Protein AF-A0A0H3GYG7-F1 (afdb_monomer)

Organism: Klebsiella pneumoniae subsp. pneumoniae (strain HS11286) (NCBI:txid1125630)

Solvent-accessible surface area (backbone atoms only — not comparable to full-atom values): 11057 Å² total; per-residue (Å²): 138,74,74,63,65,64,58,57,59,58,62,61,63,61,62,72,70,70,74,72,64,74,60,70,49,77,43,80,43,50,34,75,56,37,68,72,42,69,48,51,37,32,34,37,42,34,38,71,60,25,46,80,65,37,76,58,94,90,60,56,90,52,37,41,56,39,37,35,37,26,39,44,100,86,35,46,38,39,36,39,32,36,72,26,62,30,56,86,48,33,33,69,48,52,37,55,61,55,89,88,44,45,79,38,31,42,35,34,72,47,28,31,51,65,49,84,44,101,87,43,90,41,56,61,43,83,44,73,53,50,42,33,46,33,85,50,54,86,51,31,71,47,58,90,45,51,40,55,66,74,42,74,45,52,60,48,58,71,53,94,90,56,82,62,36,70,61,50,25,72,64,47,29,43,34,38,35,34,38,49,52,50,90,85,66,78,53,31,38,23,58,47,69,29,88,95,112

pLDDT: mean 82.53, std 17.05, range [39.22, 98.44]

Structure (mmCIF, N/CA/C/O backbone):
data_AF-A0A0H3GYG7-F1
#
_entry.id   AF-A0A0H3GYG7-F1
#
loop_
_atom_site.group_PDB
_atom_site.id
_atom_site.type_symbol
_atom_site.label_atom_id
_atom_site.label_alt_id
_atom_site.label_comp_id
_atom_site.label_asym_id
_atom_site.label_entity_id
_atom_site.label_seq_id
_atom_site.pdbx_PDB_ins_code
_atom_site.Cartn_x
_atom_site.Cartn_y
_atom_site.Cartn_z
_atom_site.occupancy
_atom_site.B_iso_or_equiv
_atom_site.auth_seq_id
_atom_site.auth_comp_id
_atom_site.auth_asym_id
_atom_site.auth_atom_id
_atom_site.pdbx_PDB_model_num
ATOM 1 N N . MET A 1 1 ? 12.468 35.382 51.712 1.00 45.47 1 MET A N 1
ATOM 2 C CA . MET A 1 1 ? 12.449 35.157 50.248 1.00 45.47 1 MET A CA 1
ATOM 3 C C . MET A 1 1 ? 12.077 33.707 49.831 1.00 45.47 1 MET A C 1
ATOM 5 O O . MET A 1 1 ? 12.755 33.179 48.961 1.00 45.47 1 MET A O 1
ATOM 9 N N . PRO A 1 2 ? 11.011 33.034 50.338 1.00 45.66 2 PRO A N 1
ATOM 10 C CA . PRO A 1 2 ? 10.683 31.659 49.914 1.00 45.66 2 PRO A CA 1
ATOM 11 C C . PRO A 1 2 ? 9.526 31.547 48.895 1.00 45.66 2 PRO A C 1
ATOM 13 O O . PRO A 1 2 ? 9.131 30.442 48.543 1.00 45.66 2 PRO A O 1
ATOM 16 N N . SER A 1 3 ? 8.964 32.648 48.383 1.00 54.31 3 SER A N 1
ATOM 17 C CA . SER A 1 3 ? 7.757 32.595 47.533 1.00 54.31 3 SER A CA 1
ATOM 18 C C . SER A 1 3 ? 8.010 32.349 46.038 1.00 54.31 3 SER A C 1
ATOM 20 O O . SER A 1 3 ? 7.064 32.051 45.310 1.00 54.31 3 SER A O 1
ATOM 22 N N . ILE A 1 4 ? 9.256 32.446 45.559 1.00 54.25 4 ILE A N 1
ATOM 23 C CA . ILE A 1 4 ? 9.573 32.296 44.124 1.00 54.25 4 ILE A CA 1
ATOM 24 C C . ILE A 1 4 ? 9.896 30.837 43.766 1.00 54.25 4 ILE A C 1
ATOM 26 O O . ILE A 1 4 ? 9.464 30.353 42.723 1.00 54.25 4 ILE A O 1
ATOM 30 N N . LEU A 1 5 ? 10.560 30.096 44.660 1.00 51.44 5 LEU A N 1
ATOM 31 C CA . LEU A 1 5 ? 10.905 28.687 44.429 1.00 51.44 5 LEU A CA 1
ATOM 32 C C . LEU A 1 5 ? 9.666 27.784 44.333 1.00 51.44 5 LEU A C 1
ATOM 34 O O . LEU A 1 5 ? 9.613 26.920 43.464 1.00 51.44 5 LEU A O 1
ATOM 38 N N . ALA A 1 6 ? 8.624 28.049 45.128 1.00 54.19 6 ALA A N 1
ATOM 39 C CA . ALA A 1 6 ? 7.387 27.269 45.069 1.00 54.19 6 ALA A CA 1
ATOM 40 C C . ALA A 1 6 ? 6.615 27.450 43.747 1.00 54.19 6 ALA A C 1
ATOM 42 O O . ALA A 1 6 ? 5.912 26.538 43.318 1.00 54.19 6 ALA A O 1
ATOM 43 N N . ARG A 1 7 ? 6.756 28.598 43.065 1.00 52.44 7 ARG A N 1
ATOM 44 C CA . ARG A 1 7 ? 6.072 28.834 41.781 1.00 52.44 7 ARG A CA 1
ATOM 45 C C . ARG A 1 7 ? 6.763 28.142 40.606 1.00 52.44 7 ARG A C 1
ATOM 47 O O . ARG A 1 7 ? 6.080 27.730 39.676 1.00 52.44 7 ARG A O 1
ATOM 54 N N . LEU A 1 8 ? 8.081 27.947 40.667 1.00 50.53 8 LEU A N 1
ATOM 55 C CA . LEU A 1 8 ? 8.818 27.211 39.634 1.00 50.53 8 LEU A CA 1
ATOM 56 C C . LEU A 1 8 ? 8.542 25.701 39.677 1.00 50.53 8 LEU A C 1
ATOM 58 O O . LEU A 1 8 ? 8.467 25.074 38.622 1.00 50.53 8 LEU A O 1
ATOM 62 N N . SER A 1 9 ? 8.288 25.126 40.856 1.00 51.78 9 SER A N 1
ATOM 63 C CA . SER A 1 9 ? 7.934 23.703 40.971 1.00 51.78 9 SER A CA 1
ATOM 64 C C . SER A 1 9 ? 6.583 23.358 40.333 1.00 51.78 9 SER A C 1
ATOM 66 O O . SER A 1 9 ? 6.408 22.241 39.854 1.00 51.78 9 SER A O 1
ATOM 68 N N . VAL A 1 10 ? 5.642 24.307 40.259 1.00 50.34 10 VAL A N 1
ATOM 69 C CA . VAL A 1 10 ? 4.325 24.064 39.640 1.00 50.34 10 VAL A CA 1
ATOM 70 C C . VAL A 1 10 ? 4.415 24.022 38.108 1.00 50.34 10 VAL A C 1
ATOM 72 O O . VAL A 1 10 ? 3.691 23.257 37.476 1.00 50.34 10 VAL A O 1
ATOM 75 N N . CYS A 1 11 ? 5.355 24.750 37.495 1.00 49.50 11 CYS A N 1
ATOM 76 C CA . CYS A 1 11 ? 5.527 24.720 36.039 1.00 49.50 11 CYS A CA 1
ATOM 77 C C . CYS A 1 11 ? 6.179 23.427 35.521 1.00 49.50 11 CYS A C 1
ATOM 79 O O . CYS A 1 11 ? 5.951 23.065 34.371 1.00 49.50 11 CYS A O 1
ATOM 81 N N . ILE A 1 12 ? 6.952 22.708 36.343 1.00 51.53 12 ILE A N 1
ATOM 82 C CA . ILE A 1 12 ? 7.630 21.471 35.910 1.00 51.53 12 ILE A CA 1
ATOM 83 C C . ILE A 1 12 ? 6.687 20.257 35.950 1.00 51.53 12 ILE A C 1
ATOM 85 O O . ILE A 1 12 ? 6.861 19.318 35.181 1.00 51.53 12 ILE A O 1
ATOM 89 N N . ILE A 1 13 ? 5.647 20.269 36.789 1.00 51.44 13 ILE A N 1
ATOM 90 C CA . ILE A 1 13 ? 4.715 19.130 36.868 1.00 51.44 13 ILE A CA 1
ATOM 91 C C . ILE A 1 13 ? 3.670 19.181 35.740 1.00 51.44 13 ILE A C 1
ATOM 93 O O . ILE A 1 13 ? 3.184 18.138 35.305 1.00 51.44 13 ILE A O 1
ATOM 97 N N . LEU A 1 14 ? 3.363 20.364 35.192 1.00 44.38 14 LEU A N 1
ATOM 98 C CA . LEU A 1 14 ? 2.367 20.483 34.121 1.00 44.38 14 LEU A CA 1
ATOM 99 C C . LEU A 1 14 ? 2.884 20.036 32.740 1.00 44.38 14 LEU A C 1
ATOM 101 O O . LEU A 1 14 ? 2.083 19.676 31.880 1.00 44.38 14 LEU A O 1
ATOM 105 N N . SER A 1 15 ? 4.201 20.006 32.519 1.00 48.03 15 SER A N 1
ATOM 106 C CA . SER A 1 15 ? 4.784 19.541 31.252 1.00 48.03 15 SER A CA 1
ATOM 107 C C . SER A 1 15 ? 4.840 18.015 31.122 1.00 48.03 15 SER A C 1
ATOM 109 O O . SER A 1 15 ? 4.950 17.511 30.007 1.00 48.03 15 SER A O 1
ATOM 111 N N . LEU A 1 16 ? 4.678 17.262 32.216 1.00 46.19 16 LEU A N 1
ATOM 112 C CA . LEU A 1 16 ? 4.624 15.794 32.175 1.00 46.19 16 LEU A CA 1
ATOM 113 C C . LEU A 1 16 ? 3.309 15.239 31.603 1.00 46.19 16 LEU A C 1
ATOM 115 O O . LEU A 1 16 ? 3.271 14.077 31.210 1.00 46.19 16 LEU A O 1
ATOM 119 N N . PHE A 1 17 ? 2.253 16.051 31.487 1.00 47.47 17 PHE A N 1
ATOM 120 C CA . PHE A 1 17 ? 0.945 15.594 30.995 1.00 47.47 17 PHE A CA 1
ATOM 121 C C . PHE A 1 17 ? 0.667 15.890 29.514 1.00 47.47 17 PHE A C 1
ATOM 123 O O . PHE A 1 17 ? -0.402 15.535 29.025 1.00 47.47 17 PHE A O 1
ATOM 130 N N . MET A 1 18 ? 1.603 16.495 28.772 1.00 43.47 18 MET A N 1
ATOM 131 C CA . MET A 1 18 ? 1.392 16.817 27.348 1.00 43.47 18 MET A CA 1
ATOM 132 C C . MET A 1 18 ? 2.081 15.872 26.364 1.00 43.47 18 MET A C 1
ATOM 134 O O . MET A 1 18 ? 2.040 16.110 25.160 1.00 43.47 18 MET A O 1
ATOM 138 N N . VAL A 1 19 ? 2.611 14.740 26.827 1.00 45.16 19 VAL A N 1
ATOM 139 C CA . VAL A 1 19 ? 2.932 13.624 25.930 1.00 45.16 19 VAL A CA 1
ATOM 140 C C . VAL A 1 19 ? 1.683 12.757 25.786 1.00 45.16 19 VAL A C 1
ATOM 142 O O . VAL A 1 19 ? 1.636 11.601 26.196 1.00 45.16 19 VAL A O 1
ATOM 145 N N . SER A 1 20 ? 0.640 13.331 25.185 1.00 39.22 20 SER A N 1
ATOM 146 C CA . SER A 1 20 ? -0.338 12.517 24.463 1.00 39.22 20 SER A CA 1
ATOM 147 C C . SER A 1 20 ? 0.347 12.054 23.179 1.00 39.22 20 SER A C 1
ATOM 149 O O . SER A 1 20 ? 0.093 12.549 22.087 1.00 39.22 20 SER A O 1
ATOM 151 N N . CYS A 1 21 ? 1.307 11.136 23.326 1.00 47.75 21 CYS A N 1
ATOM 152 C CA . CYS A 1 21 ? 1.698 10.292 22.214 1.00 47.75 21 CYS A CA 1
ATOM 153 C C . CYS A 1 21 ? 0.410 9.593 21.794 1.00 47.75 21 CYS A C 1
ATOM 155 O O . CYS A 1 21 ? -0.075 8.725 22.520 1.00 47.75 21 CYS A O 1
ATOM 157 N N . SER A 1 22 ? -0.171 9.998 20.667 1.00 42.47 22 SER A N 1
ATOM 158 C CA . SER A 1 22 ? -1.020 9.111 19.887 1.00 42.47 22 SER A CA 1
ATOM 159 C C . SER A 1 22 ? -0.192 7.852 19.663 1.00 42.47 22 SER A C 1
ATOM 161 O O . SER A 1 22 ? 0.731 7.829 18.852 1.00 42.47 22 SER A O 1
ATOM 163 N N . GLY A 1 23 ? -0.408 6.853 20.515 1.00 50.50 23 GLY A N 1
ATOM 164 C CA . GLY A 1 23 ? 0.374 5.635 20.500 1.00 50.50 23 GLY A CA 1
ATOM 165 C C . GLY A 1 23 ? 0.073 4.932 19.194 1.00 50.50 23 GLY A C 1
ATOM 166 O O . GLY A 1 23 ? -1.013 4.383 19.031 1.00 50.50 23 GLY A O 1
ATOM 167 N N . SER A 1 24 ? 1.009 4.962 18.249 1.00 55.25 24 SER A N 1
ATOM 168 C CA . SER A 1 24 ? 1.034 3.945 17.212 1.00 55.25 24 SER A CA 1
ATOM 169 C C . SER A 1 24 ? 1.269 2.623 17.928 1.00 55.25 24 SER A C 1
ATOM 171 O O . SER A 1 24 ? 2.327 2.396 18.515 1.00 55.25 24 SER A O 1
ATOM 173 N N . PHE A 1 25 ? 0.235 1.793 17.972 1.00 63.41 25 PHE A N 1
ATOM 174 C CA . PHE A 1 25 ? 0.378 0.414 18.399 1.00 63.41 25 PHE A CA 1
ATOM 175 C C . PHE A 1 25 ? 0.664 -0.407 17.149 1.00 63.41 25 PHE A C 1
ATOM 177 O O . PHE A 1 25 ? -0.064 -0.301 16.159 1.00 63.41 25 PHE A O 1
ATOM 184 N N . ASP A 1 26 ? 1.694 -1.238 17.220 1.00 84.94 26 ASP A N 1
ATOM 185 C CA . ASP A 1 26 ? 2.091 -2.092 16.113 1.00 84.94 26 ASP A CA 1
ATOM 186 C C . ASP A 1 26 ? 1.789 -3.545 16.476 1.00 84.94 26 ASP A C 1
ATOM 188 O O . ASP A 1 26 ? 1.995 -3.990 17.611 1.00 84.94 26 ASP A O 1
ATOM 192 N N . LYS A 1 27 ? 1.264 -4.299 15.513 1.00 92.69 27 LYS A N 1
ATOM 193 C CA . LYS A 1 27 ? 1.064 -5.742 15.640 1.00 92.69 27 LYS A CA 1
ATOM 194 C C . LYS A 1 27 ? 1.735 -6.455 14.485 1.00 92.69 27 LYS A C 1
ATOM 196 O O . LYS A 1 27 ? 1.439 -6.179 13.332 1.00 92.69 27 LYS A O 1
ATOM 201 N N . THR A 1 28 ? 2.529 -7.462 14.801 1.00 95.56 28 THR A N 1
ATOM 202 C CA . THR A 1 28 ? 3.132 -8.333 13.793 1.00 95.56 28 THR A CA 1
ATOM 203 C C . THR A 1 28 ? 2.312 -9.610 13.637 1.00 95.56 28 THR A C 1
ATOM 205 O O . THR A 1 28 ? 1.893 -10.203 14.633 1.00 95.56 28 THR A O 1
ATOM 208 N N . ILE A 1 29 ? 2.064 -10.037 12.399 1.00 96.06 29 ILE A N 1
ATOM 209 C CA . ILE A 1 29 ? 1.355 -11.284 12.072 1.00 96.06 29 ILE A CA 1
ATOM 210 C C . ILE A 1 29 ? 2.116 -11.996 10.948 1.00 96.06 29 ILE A C 1
ATOM 212 O O . ILE A 1 29 ? 2.562 -11.352 9.999 1.00 96.06 29 ILE A O 1
ATOM 216 N N . ASP A 1 30 ? 2.258 -13.319 11.020 1.00 96.25 30 ASP A N 1
ATOM 217 C CA . ASP A 1 30 ? 2.799 -14.077 9.890 1.00 96.25 30 ASP A CA 1
ATOM 218 C C . ASP A 1 30 ? 1.781 -14.142 8.744 1.00 96.25 30 ASP A C 1
ATOM 220 O O . ASP A 1 30 ? 0.568 -14.241 8.939 1.00 96.25 30 ASP A O 1
ATOM 224 N N . TYR A 1 31 ? 2.267 -14.114 7.511 1.00 96.94 31 TYR A N 1
ATOM 225 C CA . TYR A 1 31 ? 1.420 -14.181 6.333 1.00 96.94 31 TYR A CA 1
ATOM 226 C C . TYR A 1 31 ? 0.513 -15.417 6.270 1.00 96.94 31 TYR A C 1
ATOM 228 O O . TYR A 1 31 ? -0.614 -15.315 5.776 1.00 96.94 31 TYR A O 1
ATOM 236 N N . GLN A 1 32 ? 0.963 -16.584 6.747 1.00 97.12 32 GLN A N 1
ATOM 237 C CA . GLN A 1 32 ? 0.112 -17.778 6.740 1.00 97.12 32 GLN A CA 1
ATOM 238 C C . GLN A 1 32 ? -1.055 -17.656 7.721 1.00 97.12 32 GLN A C 1
ATOM 240 O O . GLN A 1 32 ? -2.154 -18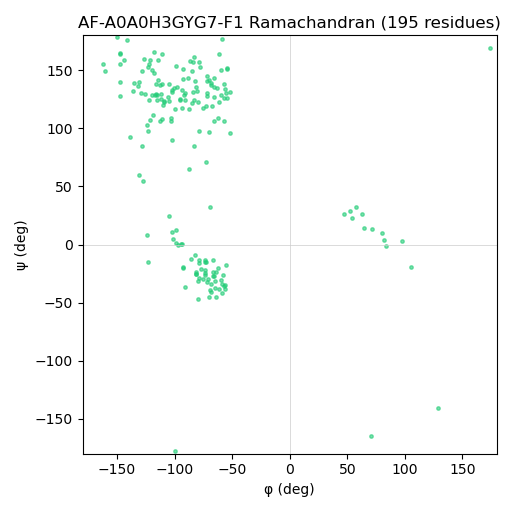.106 7.390 1.00 97.12 32 GLN A O 1
ATOM 245 N N . ASP A 1 33 ? -0.858 -16.983 8.854 1.00 98.06 33 ASP A N 1
ATOM 246 C CA . ASP A 1 33 ? -1.933 -16.682 9.800 1.00 98.06 33 ASP A CA 1
ATOM 247 C C . ASP A 1 33 ? -2.885 -15.637 9.210 1.00 98.06 33 ASP A C 1
ATOM 249 O O . ASP A 1 33 ? -4.103 -15.827 9.207 1.00 98.06 33 ASP A O 1
ATOM 253 N N . ALA A 1 34 ? -2.343 -14.569 8.613 1.00 97.38 34 ALA A N 1
ATOM 254 C CA . ALA A 1 34 ? -3.131 -13.505 7.988 1.00 97.38 34 ALA A CA 1
ATOM 255 C C . ALA A 1 34 ? -4.096 -14.034 6.910 1.00 97.38 34 ALA A C 1
ATOM 257 O O . ALA A 1 34 ? -5.213 -13.533 6.780 1.00 97.38 34 ALA A O 1
ATOM 258 N N . LYS A 1 35 ? -3.695 -15.077 6.170 1.00 96.62 35 LYS A N 1
ATOM 259 C CA . LYS A 1 35 ? -4.534 -15.778 5.181 1.00 96.62 35 LYS A CA 1
ATOM 260 C C . LYS A 1 35 ? -5.738 -16.503 5.784 1.00 96.62 35 LYS A C 1
ATOM 262 O O . LYS A 1 35 ? -6.739 -16.673 5.093 1.00 96.62 35 LYS A O 1
ATOM 267 N N . GLN A 1 36 ? -5.617 -16.985 7.018 1.00 95.94 36 GLN A N 1
ATOM 268 C CA . GLN A 1 36 ? -6.644 -17.781 7.698 1.00 95.94 36 GLN A CA 1
ATOM 269 C C . GLN A 1 36 ? -7.583 -16.916 8.543 1.00 95.94 36 GLN A C 1
ATOM 271 O O . GLN A 1 36 ? -8.695 -17.334 8.869 1.00 95.94 36 GLN A O 1
ATOM 276 N N . MET A 1 37 ? -7.153 -15.705 8.898 1.00 95.00 37 MET A N 1
ATOM 277 C CA . MET A 1 37 ? -7.973 -14.775 9.660 1.00 95.00 37 MET A CA 1
ATOM 278 C C . MET A 1 37 ? -9.202 -14.318 8.859 1.00 95.00 37 MET A C 1
ATOM 280 O O . MET A 1 37 ? -9.107 -14.045 7.658 1.00 95.00 37 MET A O 1
ATOM 284 N N . PRO A 1 38 ? -10.360 -14.125 9.519 1.00 92.62 38 PRO A N 1
ATOM 285 C CA . PRO A 1 38 ? -11.457 -13.376 8.928 1.00 92.62 38 PRO A CA 1
ATOM 286 C C . PRO A 1 38 ? -10.958 -11.995 8.501 1.00 92.62 38 PRO A C 1
ATOM 288 O O . PRO A 1 38 ? -10.375 -11.268 9.302 1.00 92.62 38 PRO A O 1
ATOM 291 N N . GLY A 1 39 ? -11.176 -11.640 7.238 1.00 93.12 39 GLY A N 1
ATOM 292 C CA . GLY A 1 39 ? -10.611 -10.431 6.649 1.00 93.12 39 GLY A CA 1
ATOM 293 C C . GLY A 1 39 ? -11.547 -9.705 5.699 1.00 93.12 39 GLY A C 1
ATOM 294 O O . GLY A 1 39 ? -12.644 -10.182 5.389 1.00 93.12 39 GLY A O 1
ATOM 295 N N . TYR A 1 40 ? -11.080 -8.556 5.222 1.00 93.75 40 TYR A N 1
ATOM 296 C CA . TYR A 1 40 ? -11.731 -7.769 4.177 1.00 93.75 40 TYR A CA 1
ATOM 297 C C . TYR A 1 40 ? -11.585 -8.415 2.795 1.00 93.75 40 TYR A C 1
ATOM 299 O O . TYR A 1 40 ? -12.385 -8.138 1.913 1.00 93.75 40 TYR A O 1
ATOM 307 N N . GLY A 1 41 ? -10.588 -9.282 2.612 1.00 96.19 41 GLY A N 1
ATOM 308 C CA . GLY A 1 41 ? -10.172 -9.825 1.323 1.00 96.19 41 GLY A CA 1
ATOM 309 C C . GLY A 1 41 ? -8.668 -9.644 1.161 1.00 96.19 41 GLY A C 1
ATOM 310 O O . GLY A 1 41 ? -7.916 -9.813 2.127 1.00 96.19 41 GLY A O 1
ATOM 311 N N . TYR A 1 42 ? -8.227 -9.295 -0.042 1.00 97.81 42 TYR A N 1
ATOM 312 C CA . TYR A 1 42 ? -6.822 -9.009 -0.320 1.00 97.81 42 TYR A CA 1
ATOM 313 C C . TYR A 1 42 ? -6.658 -7.934 -1.395 1.00 97.81 42 TYR A C 1
ATOM 315 O O . TYR A 1 42 ? -7.587 -7.631 -2.135 1.00 97.81 42 TYR A O 1
ATOM 323 N N . ILE A 1 43 ? -5.453 -7.382 -1.503 1.00 98.00 43 ILE A N 1
ATOM 324 C CA . ILE A 1 43 ? -5.031 -6.579 -2.653 1.00 98.00 43 ILE A CA 1
ATOM 325 C C . ILE A 1 43 ? -3.879 -7.297 -3.347 1.00 98.00 43 ILE A C 1
ATOM 327 O O . ILE A 1 43 ? -2.901 -7.682 -2.707 1.00 98.00 43 ILE A O 1
ATOM 331 N N . VAL A 1 44 ? -3.986 -7.479 -4.660 1.00 98.12 44 VAL A N 1
ATOM 332 C CA . VAL A 1 44 ? -2.860 -7.924 -5.484 1.00 98.12 44 VAL A CA 1
ATOM 333 C C . VAL A 1 44 ? -2.017 -6.707 -5.843 1.00 98.12 44 VAL A C 1
ATOM 335 O O . VAL A 1 44 ? -2.545 -5.754 -6.408 1.00 98.12 44 VAL A O 1
ATOM 338 N N . MET A 1 45 ? -0.726 -6.746 -5.523 1.00 96.62 45 MET A N 1
ATOM 339 C CA . MET A 1 45 ? 0.281 -5.798 -5.999 1.00 96.62 45 MET A CA 1
ATOM 340 C C . MET A 1 45 ? 1.214 -6.537 -6.960 1.00 96.62 45 MET A C 1
ATOM 342 O O . MET A 1 45 ? 1.997 -7.397 -6.547 1.00 96.62 45 MET A O 1
ATOM 346 N N . ASP A 1 46 ? 1.097 -6.230 -8.244 1.00 95.88 46 ASP A N 1
ATOM 347 C CA . ASP A 1 46 ? 1.852 -6.851 -9.324 1.00 95.88 46 ASP A CA 1
ATOM 348 C C . ASP A 1 46 ? 2.963 -5.914 -9.794 1.00 95.88 46 ASP A C 1
ATOM 350 O O . ASP A 1 46 ? 2.721 -4.885 -10.426 1.00 95.88 46 ASP A O 1
ATOM 354 N N . PHE A 1 47 ? 4.196 -6.295 -9.474 1.00 92.62 47 PHE A N 1
ATOM 355 C CA . PHE A 1 47 ? 5.401 -5.553 -9.818 1.00 92.62 47 PHE A CA 1
ATOM 356 C C . PHE A 1 47 ? 6.088 -6.117 -11.065 1.00 92.62 47 PHE A C 1
ATOM 358 O O . PHE A 1 47 ? 7.233 -5.765 -11.327 1.00 92.62 47 PHE A O 1
ATOM 365 N N . ARG A 1 48 ? 5.468 -7.009 -11.850 1.00 93.25 48 ARG A N 1
ATOM 366 C CA . ARG A 1 48 ? 6.132 -7.588 -13.036 1.00 93.25 48 ARG A CA 1
ATOM 367 C C . ARG A 1 48 ? 6.540 -6.537 -14.068 1.00 93.25 48 ARG A C 1
ATOM 369 O O . ARG A 1 48 ? 7.550 -6.735 -14.735 1.00 93.25 48 ARG A O 1
ATOM 376 N N . LEU A 1 49 ? 5.787 -5.440 -14.158 1.00 93.62 49 LEU A N 1
ATOM 377 C CA . LEU A 1 49 ? 6.062 -4.296 -15.035 1.00 93.62 49 LEU A CA 1
ATOM 378 C C . LEU A 1 49 ? 6.856 -3.173 -14.344 1.00 93.62 49 LEU A C 1
ATOM 380 O O . LEU A 1 49 ? 7.157 -2.156 -14.968 1.00 93.62 49 LEU A O 1
ATOM 384 N N . ALA A 1 50 ? 7.210 -3.345 -13.070 1.00 89.69 50 ALA A N 1
ATOM 385 C CA . ALA A 1 50 ? 8.069 -2.409 -12.365 1.00 89.69 50 ALA A CA 1
ATOM 386 C C . ALA A 1 50 ? 9.527 -2.632 -12.785 1.00 89.69 50 ALA A C 1
ATOM 388 O O . ALA A 1 50 ? 9.936 -3.758 -13.096 1.00 89.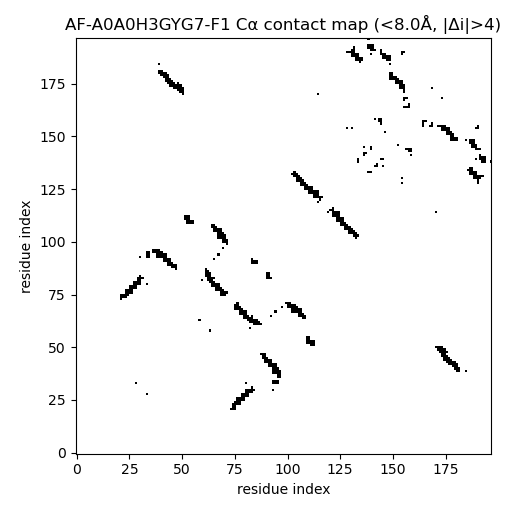69 50 ALA A O 1
ATOM 389 N N . ASN A 1 51 ? 10.345 -1.589 -12.712 1.00 85.00 51 ASN A N 1
ATOM 390 C CA . ASN A 1 51 ? 11.791 -1.708 -12.889 1.00 85.00 51 ASN A CA 1
ATOM 391 C C . ASN A 1 51 ? 12.402 -2.611 -11.811 1.00 85.00 51 ASN A C 1
ATOM 393 O O . ASN A 1 51 ? 11.745 -2.922 -10.819 1.00 85.00 51 ASN A O 1
ATOM 397 N N . GLU A 1 52 ? 13.635 -3.075 -12.011 1.00 72.25 52 GLU A N 1
ATOM 398 C CA . GLU A 1 52 ? 14.287 -4.026 -11.107 1.00 72.25 52 GLU A CA 1
ATOM 399 C C . GLU A 1 52 ? 14.322 -3.515 -9.662 1.00 72.25 52 GLU A C 1
ATOM 401 O O . GLU A 1 52 ? 14.734 -2.393 -9.389 1.00 72.25 52 GLU A O 1
ATOM 406 N N . MET A 1 53 ? 13.892 -4.357 -8.727 1.00 71.69 53 MET A N 1
ATOM 407 C CA . MET A 1 53 ? 13.826 -4.033 -7.307 1.00 71.69 53 MET A CA 1
ATOM 408 C C . MET A 1 53 ? 14.799 -4.941 -6.571 1.00 71.69 53 MET A C 1
ATOM 410 O O . MET A 1 53 ? 14.733 -6.162 -6.715 1.00 71.69 53 MET A O 1
ATOM 414 N N . ALA A 1 54 ? 15.664 -4.356 -5.754 1.00 64.12 54 ALA A N 1
ATOM 415 C CA . ALA A 1 54 ? 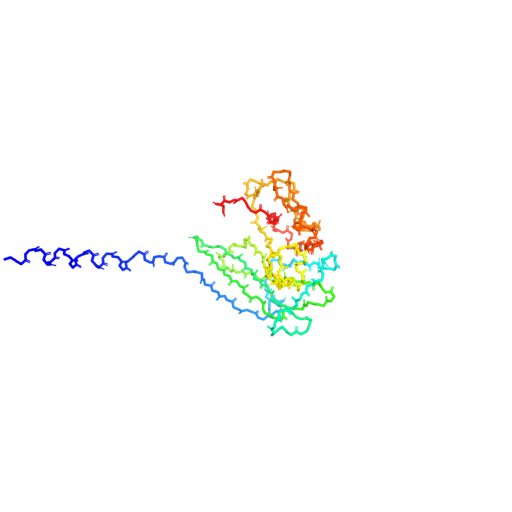16.461 -5.106 -4.812 1.00 64.12 54 ALA A CA 1
ATOM 416 C C . ALA A 1 54 ? 15.606 -5.411 -3.586 1.00 64.12 54 ALA A C 1
ATOM 418 O O . ALA A 1 54 ? 14.943 -4.551 -2.999 1.00 64.12 54 ALA A O 1
ATOM 419 N N . TYR A 1 55 ? 15.646 -6.667 -3.178 1.00 60.22 55 TYR A N 1
ATOM 420 C CA . TYR A 1 55 ? 15.249 -7.044 -1.834 1.00 60.22 55 TYR A CA 1
ATOM 421 C C . TYR A 1 55 ? 16.448 -6.714 -0.954 1.00 60.22 55 TYR A C 1
ATOM 423 O O . TYR A 1 55 ? 17.560 -7.132 -1.265 1.00 60.22 55 TYR A O 1
ATOM 431 N N . GLY A 1 56 ? 16.250 -5.877 0.066 1.00 50.34 56 GLY A N 1
ATOM 432 C CA . GLY A 1 56 ? 17.350 -5.409 0.909 1.00 50.34 56 GLY A CA 1
ATOM 433 C C . GLY A 1 56 ? 18.102 -6.554 1.604 1.00 50.34 56 GLY A C 1
ATOM 434 O O . GLY A 1 56 ? 17.730 -7.728 1.531 1.00 50.34 56 GLY A O 1
ATOM 435 N N . ASN A 1 57 ? 19.151 -6.206 2.341 1.00 46.53 57 ASN A N 1
ATOM 436 C CA . ASN A 1 57 ? 19.868 -7.173 3.168 1.00 46.53 57 ASN A CA 1
ATOM 437 C C . ASN A 1 57 ? 18.918 -7.788 4.215 1.00 46.53 57 ASN A C 1
ATOM 439 O O . ASN A 1 57 ? 18.224 -7.062 4.923 1.00 46.53 57 ASN A O 1
ATOM 443 N N . GLY A 1 58 ? 18.877 -9.121 4.301 1.00 50.97 58 GLY A N 1
ATOM 444 C CA . GLY A 1 58 ? 18.070 -9.858 5.287 1.00 50.97 58 GLY A CA 1
ATOM 445 C C . GLY A 1 58 ? 16.707 -10.370 4.803 1.00 50.97 58 GLY A C 1
ATOM 446 O O . GLY A 1 58 ? 15.982 -10.975 5.589 1.00 50.97 58 GLY A O 1
ATOM 447 N N . TYR A 1 59 ? 16.345 -10.182 3.530 1.00 63.47 59 TYR A N 1
ATOM 448 C CA . TYR A 1 59 ? 15.099 -10.738 2.993 1.00 63.47 59 TYR A CA 1
ATOM 449 C C . TYR A 1 59 ? 15.238 -12.215 2.607 1.00 63.47 59 TYR A C 1
ATOM 451 O O . TYR A 1 59 ? 16.189 -12.629 1.945 1.00 63.47 59 TYR A O 1
ATOM 459 N N . ILE A 1 60 ? 14.235 -13.006 2.986 1.00 67.75 60 ILE A N 1
ATOM 460 C CA . ILE A 1 60 ? 14.104 -14.405 2.573 1.00 67.75 60 ILE A CA 1
ATOM 461 C C . ILE A 1 60 ? 13.719 -14.432 1.080 1.00 67.75 60 ILE A C 1
ATOM 463 O O . ILE A 1 60 ? 12.737 -13.783 0.704 1.00 67.75 60 ILE A O 1
ATOM 467 N N . PRO A 1 61 ? 14.438 -15.170 0.210 1.00 77.38 61 PRO A N 1
ATOM 468 C CA . PRO A 1 61 ? 14.109 -15.258 -1.211 1.00 77.38 61 PRO A CA 1
ATOM 469 C C . PRO A 1 61 ? 12.643 -15.634 -1.460 1.00 77.38 61 PRO A C 1
ATOM 471 O O . PRO A 1 61 ? 12.113 -16.582 -0.880 1.00 77.38 61 PRO A O 1
ATOM 474 N N . GLY A 1 62 ? 11.976 -14.878 -2.333 1.00 84.88 62 GLY A N 1
ATOM 475 C CA . GLY A 1 62 ? 10.558 -15.079 -2.646 1.00 84.88 62 GLY A CA 1
ATOM 476 C C . GLY A 1 62 ? 9.596 -14.670 -1.527 1.00 84.88 62 GLY A C 1
ATOM 477 O O . GLY A 1 62 ? 8.417 -15.027 -1.602 1.00 84.88 62 GLY A O 1
ATOM 478 N N . LYS A 1 63 ? 10.071 -13.941 -0.508 1.00 89.00 63 LYS A N 1
ATOM 479 C CA . LYS A 1 63 ? 9.260 -13.385 0.576 1.00 89.00 63 LYS A CA 1
ATOM 480 C C . LYS A 1 63 ? 9.396 -11.870 0.667 1.00 89.00 63 LYS A C 1
ATOM 482 O O . LYS A 1 63 ? 10.400 -11.282 0.275 1.00 89.00 63 LYS A O 1
ATOM 487 N N . THR A 1 64 ? 8.380 -11.228 1.223 1.00 89.88 64 THR A N 1
ATOM 488 C CA . THR A 1 64 ? 8.395 -9.799 1.534 1.00 89.88 64 THR A CA 1
ATOM 489 C C . THR A 1 64 ? 7.515 -9.506 2.745 1.00 89.88 64 THR A C 1
ATOM 491 O O . THR A 1 64 ? 6.879 -10.412 3.275 1.00 89.88 64 THR A O 1
ATOM 494 N N . ASN A 1 65 ? 7.466 -8.244 3.159 1.00 92.19 65 ASN A N 1
ATOM 495 C CA . ASN A 1 65 ? 6.566 -7.772 4.202 1.00 92.19 65 ASN A CA 1
ATOM 496 C C . ASN A 1 65 ? 5.674 -6.669 3.628 1.00 92.19 65 ASN A C 1
ATOM 498 O O . ASN A 1 65 ? 6.017 -6.038 2.623 1.00 92.19 65 ASN A O 1
ATOM 502 N N . TYR A 1 66 ? 4.538 -6.433 4.266 1.00 95.00 66 TYR A N 1
ATOM 503 C CA . TYR A 1 66 ? 3.694 -5.275 3.997 1.00 95.00 66 TYR A CA 1
ATOM 504 C C . TYR A 1 66 ? 2.994 -4.847 5.279 1.00 95.00 66 TYR A C 1
ATOM 506 O O . TYR A 1 66 ? 2.779 -5.656 6.178 1.00 95.00 66 TYR A O 1
ATOM 514 N N . THR A 1 67 ? 2.623 -3.579 5.338 1.00 96.38 67 THR A N 1
ATOM 515 C CA . THR A 1 67 ? 1.990 -2.968 6.502 1.00 96.38 67 THR A CA 1
ATOM 516 C C . THR A 1 67 ? 0.562 -2.605 6.150 1.00 96.38 67 THR A C 1
ATOM 518 O O . THR A 1 67 ? 0.285 -2.089 5.067 1.00 96.38 67 THR A O 1
ATOM 521 N N . ILE A 1 68 ? -0.360 -2.865 7.064 1.00 97.75 68 ILE A N 1
ATOM 522 C CA . ILE A 1 68 ? -1.751 -2.455 6.951 1.00 97.75 68 ILE A CA 1
ATOM 523 C C . ILE A 1 68 ? -2.024 -1.394 8.006 1.00 97.75 68 ILE A C 1
ATOM 525 O O . ILE A 1 68 ? -1.760 -1.607 9.186 1.00 97.75 68 ILE A O 1
ATOM 529 N N . SER A 1 69 ? -2.605 -0.281 7.588 1.00 96.00 69 SER A N 1
ATOM 530 C CA . SER A 1 69 ? -2.935 0.836 8.459 1.00 96.00 69 SER A CA 1
ATOM 531 C C . SER A 1 69 ? -4.424 0.827 8.779 1.00 96.00 69 SER A C 1
ATOM 533 O O . SER A 1 69 ? -5.276 0.753 7.885 1.00 96.00 69 SER A O 1
ATOM 535 N N . TYR A 1 70 ? -4.740 0.963 10.062 1.00 95.94 70 TYR A N 1
ATOM 536 C CA . TYR A 1 70 ? -6.097 1.104 10.563 1.00 95.94 70 TYR A CA 1
ATOM 537 C C . TYR A 1 70 ? -6.248 2.345 11.441 1.00 95.94 70 TYR A C 1
ATOM 539 O O . TYR A 1 70 ? -5.276 2.837 12.003 1.00 95.94 70 TYR A O 1
ATOM 547 N N . LYS A 1 71 ? -7.484 2.822 11.609 1.00 92.88 71 LYS A N 1
ATOM 548 C CA . LYS A 1 71 ? -7.816 3.969 12.462 1.00 92.88 71 LYS A CA 1
ATOM 549 C C . LYS A 1 71 ? -8.983 3.674 13.398 1.00 92.88 71 LYS A C 1
ATOM 551 O O . LYS A 1 71 ? -9.982 3.083 12.979 1.00 92.88 71 LYS A O 1
ATOM 556 N N . ASN A 1 72 ? -8.892 4.141 14.640 1.00 90.81 72 ASN A N 1
ATOM 557 C CA . ASN A 1 72 ? -9.991 4.152 15.609 1.00 90.81 72 ASN A CA 1
ATOM 558 C C . ASN A 1 72 ? -9.865 5.376 16.528 1.00 90.81 72 ASN A C 1
ATOM 560 O O . ASN A 1 72 ? -8.807 5.596 17.096 1.00 90.81 72 ASN A O 1
ATOM 564 N N . LYS A 1 73 ? -10.928 6.183 16.668 1.00 85.56 73 LYS A N 1
ATOM 565 C CA . LYS A 1 73 ? -11.003 7.347 17.584 1.00 85.56 73 LYS A CA 1
ATOM 566 C C . LYS A 1 73 ? -9.803 8.324 17.569 1.00 85.56 73 LYS A C 1
ATOM 568 O O . LYS A 1 73 ? -9.600 9.046 18.533 1.00 85.56 73 LYS A O 1
ATOM 573 N N . GLY A 1 74 ? -9.068 8.407 16.458 1.00 80.25 74 GLY A N 1
ATOM 574 C CA . GLY A 1 74 ? -7.898 9.286 16.307 1.00 80.25 74 GLY A CA 1
ATOM 575 C C . GLY A 1 74 ? -6.560 8.549 16.351 1.00 80.25 74 GLY A C 1
ATOM 576 O O . GLY A 1 74 ? -5.596 9.049 15.780 1.00 80.25 74 GLY A O 1
ATOM 577 N N . ASP A 1 75 ? -6.530 7.337 16.900 1.00 85.75 75 ASP A N 1
ATOM 578 C CA . ASP A 1 75 ? -5.340 6.494 16.930 1.00 85.75 75 ASP A CA 1
ATOM 579 C C . ASP A 1 75 ? -5.170 5.749 15.607 1.00 85.75 75 ASP A C 1
ATOM 581 O O . ASP A 1 75 ? -6.146 5.262 15.015 1.00 85.75 75 ASP A O 1
ATOM 585 N N . ILE A 1 76 ? -3.918 5.651 15.161 1.00 90.44 76 ILE A N 1
ATOM 586 C CA . ILE A 1 76 ? -3.516 4.824 14.027 1.00 90.44 76 ILE A CA 1
ATOM 587 C C . ILE A 1 76 ? -2.866 3.559 14.576 1.00 90.44 76 ILE A C 1
ATOM 589 O O . ILE A 1 76 ? -2.028 3.605 15.471 1.00 90.44 76 ILE A O 1
ATOM 593 N N . PHE A 1 77 ? -3.286 2.428 14.035 1.00 90.50 77 PHE A N 1
ATOM 594 C CA . PHE A 1 77 ? -2.815 1.106 14.404 1.00 90.50 77 PHE A CA 1
ATOM 595 C C . PHE A 1 77 ? -2.242 0.432 13.163 1.00 90.50 77 PHE A C 1
ATOM 597 O O . PHE A 1 77 ? -2.941 0.327 12.148 1.00 90.50 77 PHE A O 1
ATOM 604 N N . PHE A 1 78 ? -0.991 -0.014 13.237 1.00 94.81 78 PHE A N 1
ATOM 605 C CA . PHE A 1 78 ? -0.314 -0.664 12.122 1.00 94.81 78 PHE A CA 1
ATOM 606 C C . PHE A 1 78 ? -0.223 -2.168 12.358 1.00 94.81 78 PHE A C 1
ATOM 608 O O . PHE A 1 78 ? 0.045 -2.645 13.461 1.00 94.81 78 PHE A O 1
ATOM 615 N N . VAL A 1 79 ? -0.467 -2.933 11.300 1.00 96.38 79 VAL A N 1
ATOM 616 C CA . VAL A 1 79 ? -0.279 -4.380 11.298 1.00 96.38 79 VAL A CA 1
ATOM 617 C C . VAL A 1 79 ? 0.767 -4.737 10.263 1.00 96.38 79 VAL A C 1
ATOM 619 O O . VAL A 1 79 ? 0.503 -4.642 9.064 1.00 96.38 79 VAL A O 1
ATOM 622 N N . ASP A 1 80 ? 1.924 -5.188 10.724 1.00 95.44 80 ASP A N 1
ATOM 623 C CA . ASP A 1 80 ? 2.997 -5.673 9.871 1.00 95.44 80 ASP A CA 1
ATOM 624 C C . ASP A 1 80 ? 2.802 -7.157 9.583 1.00 95.44 80 ASP A C 1
ATOM 626 O O . ASP A 1 80 ? 2.851 -8.008 10.475 1.00 95.44 80 ASP A O 1
ATOM 630 N N . ILE A 1 81 ? 2.587 -7.473 8.310 1.00 95.44 81 ILE A N 1
ATOM 631 C CA . ILE A 1 81 ? 2.497 -8.844 7.833 1.00 95.44 81 ILE A CA 1
ATOM 632 C C . ILE A 1 81 ? 3.872 -9.292 7.357 1.00 95.44 81 ILE A C 1
ATOM 634 O O . ILE A 1 81 ? 4.423 -8.738 6.400 1.00 95.44 81 ILE A O 1
ATOM 638 N N . GLN A 1 82 ? 4.416 -10.308 8.022 1.00 93.69 82 GLN A N 1
ATOM 639 C CA . GLN A 1 82 ? 5.749 -10.836 7.750 1.00 93.69 82 GLN A CA 1
ATOM 640 C C . GLN A 1 82 ? 5.722 -12.086 6.871 1.00 93.69 82 GLN A C 1
ATOM 642 O O . GLN A 1 82 ? 4.749 -12.837 6.851 1.00 93.69 82 GLN A O 1
ATOM 647 N N . HIS A 1 83 ? 6.818 -12.317 6.144 1.00 93.00 83 HIS A N 1
ATOM 648 C CA . HIS A 1 83 ? 7.048 -13.523 5.334 1.00 93.00 83 HIS A CA 1
ATOM 649 C C . HIS A 1 83 ? 5.973 -13.785 4.264 1.00 93.00 83 HIS A C 1
ATOM 651 O O . HIS A 1 83 ? 5.692 -14.938 3.896 1.00 93.00 83 HIS A O 1
ATOM 657 N N . ALA A 1 84 ? 5.401 -12.708 3.725 1.00 94.44 84 ALA A N 1
ATOM 658 C CA . ALA A 1 84 ? 4.420 -12.756 2.661 1.00 94.44 84 ALA A CA 1
ATOM 659 C C . ALA A 1 84 ? 5.002 -13.343 1.383 1.00 94.44 84 ALA A C 1
ATOM 661 O O . ALA A 1 84 ? 6.110 -12.991 0.981 1.00 94.44 84 ALA A O 1
ATOM 662 N N . ASP A 1 85 ? 4.262 -14.254 0.747 1.00 94.25 85 ASP A N 1
ATOM 663 C CA . ASP A 1 85 ? 4.684 -14.851 -0.519 1.00 94.25 85 ASP A CA 1
ATOM 664 C C . ASP A 1 85 ? 4.820 -13.758 -1.589 1.00 94.25 85 ASP A C 1
ATOM 666 O O . ASP A 1 85 ? 3.860 -13.051 -1.895 1.00 94.25 85 ASP A O 1
ATOM 670 N N . PHE A 1 86 ? 6.018 -13.646 -2.166 1.00 90.94 86 PHE A N 1
ATOM 671 C CA . PHE A 1 86 ? 6.356 -12.687 -3.215 1.00 90.94 86 PHE A CA 1
ATOM 672 C C . PHE A 1 86 ? 7.066 -13.372 -4.382 1.00 90.94 86 PHE A C 1
ATOM 674 O O . PHE A 1 86 ? 8.218 -13.096 -4.721 1.00 90.94 86 PHE A O 1
ATOM 681 N N . ARG A 1 87 ? 6.374 -14.339 -4.983 1.00 86.50 87 ARG A N 1
ATOM 682 C CA . ARG A 1 87 ? 6.878 -15.098 -6.132 1.00 86.50 87 ARG A CA 1
ATOM 683 C C . ARG A 1 87 ? 6.517 -14.376 -7.421 1.00 86.50 87 ARG A C 1
ATOM 685 O O . ARG A 1 87 ? 5.445 -13.787 -7.520 1.00 86.50 87 ARG A O 1
ATOM 692 N N . ASN A 1 88 ? 7.412 -14.417 -8.407 1.00 88.69 88 ASN A N 1
ATOM 693 C CA . ASN A 1 88 ? 7.229 -13.743 -9.699 1.00 88.69 88 ASN A CA 1
ATOM 694 C C . ASN A 1 88 ? 6.883 -12.248 -9.568 1.00 88.69 88 ASN A C 1
ATOM 696 O O . ASN A 1 88 ? 6.210 -11.702 -10.435 1.00 88.69 88 ASN A O 1
ATOM 700 N N . ARG A 1 89 ? 7.344 -11.599 -8.486 1.00 89.56 89 ARG A N 1
ATOM 701 C CA . ARG A 1 89 ? 7.099 -10.180 -8.180 1.00 89.56 89 ARG A CA 1
ATOM 702 C C . ARG A 1 89 ? 5.619 -9.826 -7.970 1.00 89.56 89 ARG A C 1
ATOM 704 O O . ARG A 1 89 ? 5.221 -8.683 -8.173 1.00 89.56 89 ARG A O 1
ATOM 711 N N . ILE A 1 90 ? 4.807 -10.795 -7.552 1.00 93.62 90 ILE A N 1
ATOM 712 C CA . ILE A 1 90 ? 3.397 -10.588 -7.213 1.00 93.62 90 ILE A CA 1
ATOM 713 C C . ILE A 1 90 ? 3.222 -10.780 -5.710 1.00 93.62 90 ILE A C 1
ATOM 715 O O . ILE A 1 90 ? 3.566 -11.833 -5.171 1.00 93.62 90 ILE A O 1
ATOM 719 N N . LEU A 1 91 ? 2.657 -9.774 -5.044 1.00 94.38 91 LEU A N 1
ATOM 720 C CA . LEU A 1 91 ? 2.226 -9.846 -3.651 1.00 94.38 91 LEU A CA 1
ATOM 721 C C . LEU A 1 91 ? 0.705 -9.940 -3.613 1.00 94.38 91 LEU A C 1
ATOM 723 O O . LEU A 1 91 ? 0.016 -9.080 -4.152 1.00 94.38 91 LEU A O 1
ATOM 727 N N . LYS A 1 92 ? 0.175 -10.940 -2.913 1.00 97.44 92 LYS A N 1
ATOM 728 C CA . LYS A 1 92 ? -1.244 -11.005 -2.558 1.00 97.44 92 LYS A CA 1
ATOM 729 C C . LYS A 1 92 ? -1.403 -10.599 -1.094 1.00 97.44 92 LYS A C 1
ATOM 731 O O . LYS A 1 92 ? -1.299 -11.436 -0.209 1.00 97.44 92 LYS A O 1
ATOM 736 N N . ALA A 1 93 ? -1.606 -9.314 -0.830 1.00 97.81 93 ALA A N 1
ATOM 737 C CA . ALA A 1 93 ? -1.684 -8.765 0.519 1.00 97.81 93 ALA A CA 1
ATOM 738 C C . ALA A 1 93 ? -3.062 -9.043 1.142 1.00 97.81 93 ALA A C 1
ATOM 740 O O . ALA A 1 93 ? -4.021 -8.324 0.871 1.00 97.81 93 ALA A O 1
ATOM 741 N N . TYR A 1 94 ? -3.171 -10.095 1.956 1.00 98.44 94 TYR A N 1
ATOM 742 C CA . TYR A 1 94 ? -4.378 -10.414 2.729 1.00 98.44 94 TYR A CA 1
ATOM 743 C C . TYR A 1 94 ? -4.570 -9.434 3.884 1.00 98.44 94 TYR A C 1
ATOM 745 O O . TYR A 1 94 ? -3.606 -9.031 4.535 1.00 98.44 94 TYR A O 1
ATOM 753 N N . ILE A 1 95 ? -5.820 -9.052 4.137 1.00 97.69 95 ILE A N 1
ATOM 754 C CA . ILE A 1 95 ? -6.141 -7.967 5.066 1.00 97.69 95 ILE A CA 1
ATOM 755 C C . ILE A 1 95 ? -7.081 -8.492 6.154 1.00 97.69 95 ILE A C 1
ATOM 757 O O . ILE A 1 95 ? -8.295 -8.574 5.923 1.00 97.69 95 ILE A O 1
ATOM 761 N N . PRO A 1 96 ? -6.548 -8.853 7.334 1.00 96.62 96 PRO A N 1
ATOM 762 C CA . PRO A 1 96 ? -7.357 -9.279 8.467 1.00 96.62 96 PRO A CA 1
ATOM 763 C C . PRO A 1 96 ? -8.350 -8.204 8.918 1.00 96.62 96 PRO A C 1
ATOM 765 O O . PRO A 1 96 ? -8.116 -7.008 8.794 1.00 96.62 96 PRO A O 1
ATOM 768 N N . TYR A 1 97 ? -9.481 -8.621 9.470 1.00 94.62 97 TYR A N 1
ATOM 769 C CA . TYR A 1 97 ? -10.448 -7.705 10.051 1.00 94.62 97 TYR A CA 1
ATOM 770 C C . TYR A 1 97 ? -10.054 -7.394 11.495 1.00 94.62 97 TYR A C 1
ATOM 772 O O . TYR A 1 97 ? -9.980 -8.292 12.336 1.00 94.62 97 TYR A O 1
ATOM 780 N N . MET A 1 98 ? -9.846 -6.113 11.799 1.00 93.06 98 MET A N 1
ATOM 781 C CA . MET A 1 98 ? -9.516 -5.649 13.146 1.00 93.06 98 MET A CA 1
ATOM 782 C C . MET A 1 98 ? -10.756 -5.018 13.785 1.00 93.06 98 MET A C 1
ATOM 784 O O . MET A 1 98 ? -11.188 -3.929 13.411 1.00 93.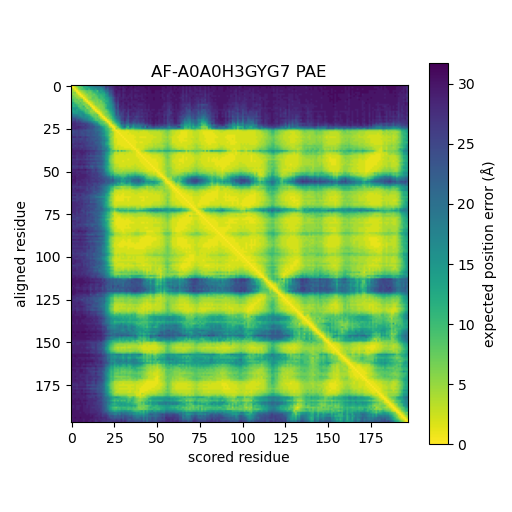06 98 MET A O 1
ATOM 788 N N . LYS A 1 99 ? -11.365 -5.728 14.742 1.00 90.56 99 LYS A N 1
ATOM 789 C CA . LYS A 1 99 ? -12.626 -5.320 15.381 1.00 90.56 99 LYS A CA 1
ATOM 790 C C . LYS A 1 99 ? -12.507 -3.933 16.016 1.00 90.56 99 LYS A C 1
ATOM 792 O O . LYS A 1 99 ? -11.652 -3.712 16.865 1.00 90.56 99 LYS A O 1
ATOM 797 N N . GLY A 1 100 ? -13.416 -3.032 15.645 1.00 91.06 100 GLY A N 1
ATOM 798 C CA . GLY A 1 100 ? -13.444 -1.653 16.144 1.00 91.06 100 GLY A CA 1
ATOM 799 C C . GLY A 1 100 ? -12.514 -0.689 15.403 1.00 91.06 100 GLY A C 1
ATOM 800 O O . GLY A 1 100 ? -12.526 0.498 15.711 1.00 91.06 100 GLY A O 1
ATOM 801 N N . TYR A 1 101 ? -11.758 -1.165 14.412 1.00 93.25 101 TYR A N 1
ATOM 802 C CA . TYR A 1 101 ? -10.857 -0.344 13.615 1.00 93.25 101 TYR A CA 1
ATOM 803 C C . TYR A 1 101 ? -11.309 -0.275 12.154 1.00 93.25 101 TYR A C 1
ATOM 805 O O . TYR A 1 101 ? -11.757 -1.259 11.566 1.00 93.25 101 TYR A O 1
ATOM 813 N N . THR A 1 102 ? -11.167 0.905 11.554 1.00 93.50 102 THR A N 1
ATOM 814 C CA . THR A 1 102 ? -11.429 1.133 10.128 1.00 93.50 102 THR A CA 1
ATOM 815 C C . THR A 1 102 ? -10.139 0.936 9.346 1.00 93.50 102 THR A C 1
ATOM 817 O O . THR A 1 102 ? -9.127 1.535 9.696 1.00 93.50 102 THR A O 1
ATOM 820 N N . LEU A 1 103 ? -10.167 0.120 8.295 1.00 95.56 103 LEU A N 1
ATOM 821 C CA . LEU A 1 103 ? -9.057 -0.013 7.352 1.00 95.56 103 LEU A CA 1
ATOM 822 C C . LEU A 1 103 ? -8.863 1.304 6.580 1.00 95.56 103 LEU A C 1
ATOM 824 O O . LEU A 1 103 ? -9.826 1.804 6.001 1.00 95.56 103 LEU A O 1
ATOM 828 N N . ILE A 1 104 ? -7.643 1.847 6.565 1.00 94.94 104 ILE A N 1
ATOM 829 C CA . ILE A 1 104 ? -7.336 3.134 5.910 1.00 94.94 104 ILE A CA 1
ATOM 830 C C . ILE A 1 104 ? -6.240 3.046 4.845 1.00 94.94 104 ILE A C 1
ATOM 832 O O . ILE A 1 104 ? -6.113 3.955 4.031 1.00 94.94 104 ILE A O 1
ATOM 836 N N . GLY A 1 105 ? -5.466 1.964 4.794 1.00 95.75 105 GLY A N 1
ATOM 837 C CA . GLY A 1 105 ? -4.504 1.787 3.714 1.00 95.75 105 GLY A CA 1
ATOM 838 C C . GLY A 1 105 ? -3.604 0.581 3.889 1.00 95.75 105 GLY A C 1
ATOM 839 O O . GLY A 1 105 ? -3.578 -0.042 4.949 1.00 95.75 105 GLY A O 1
ATOM 840 N N . ILE A 1 106 ? -2.872 0.256 2.829 1.00 97.12 106 ILE A N 1
ATOM 841 C CA . ILE A 1 106 ? -1.852 -0.791 2.809 1.00 97.12 106 ILE A CA 1
ATOM 842 C C . ILE A 1 106 ? -0.592 -0.223 2.165 1.00 97.12 106 ILE A C 1
ATOM 844 O O . ILE A 1 106 ? -0.662 0.467 1.148 1.00 97.12 106 ILE A O 1
ATOM 848 N N . GLY A 1 107 ? 0.559 -0.521 2.757 1.00 93.50 107 GLY A N 1
ATOM 849 C CA . GLY A 1 107 ? 1.860 -0.060 2.309 1.00 93.50 107 GLY A CA 1
ATOM 850 C C . GLY A 1 107 ? 2.859 -1.196 2.142 1.00 93.50 107 GLY A C 1
ATOM 851 O O . GLY A 1 107 ? 2.831 -2.181 2.877 1.00 93.50 107 GLY A O 1
ATOM 852 N N . ARG A 1 108 ? 3.787 -1.045 1.200 1.00 90.94 108 ARG A N 1
ATOM 853 C CA . ARG A 1 108 ? 4.983 -1.885 1.097 1.00 90.94 108 ARG A CA 1
ATOM 854 C C . ARG A 1 108 ? 6.200 -1.021 0.813 1.00 90.94 108 ARG A C 1
ATOM 856 O O . ARG A 1 108 ? 6.181 -0.218 -0.118 1.00 90.94 108 ARG A O 1
ATOM 863 N N . SER A 1 109 ? 7.272 -1.245 1.564 1.00 84.94 109 SER A N 1
ATOM 864 C CA . SER A 1 109 ? 8.581 -0.668 1.278 1.00 84.94 109 SER A CA 1
ATOM 865 C C . SER A 1 109 ? 9.434 -1.606 0.419 1.00 84.94 109 SER A C 1
ATOM 867 O O . SER A 1 109 ? 9.247 -2.827 0.413 1.00 84.94 109 SER A O 1
ATOM 869 N N . TYR A 1 110 ? 10.335 -1.039 -0.377 1.00 78.81 110 TYR A N 1
ATOM 870 C CA . TYR A 1 110 ? 11.247 -1.783 -1.244 1.00 78.81 110 TYR A CA 1
ATOM 871 C C . TYR A 1 110 ? 12.422 -0.924 -1.690 1.00 78.81 110 TYR A C 1
ATOM 873 O O . TYR A 1 110 ? 12.314 0.296 -1.741 1.00 78.81 110 TYR A O 1
ATOM 881 N N . TRP A 1 111 ? 13.535 -1.563 -2.039 1.00 73.38 111 TRP A N 1
ATOM 882 C CA . TRP A 1 111 ? 14.727 -0.870 -2.511 1.00 73.38 111 TRP A CA 1
ATOM 883 C C . TRP A 1 111 ? 14.816 -0.931 -4.036 1.00 73.38 111 TRP A C 1
ATOM 885 O O . TRP A 1 111 ? 14.651 -1.995 -4.630 1.00 73.38 111 TRP A O 1
ATOM 895 N N . TYR A 1 112 ? 15.117 0.193 -4.679 1.00 70.94 112 TYR A N 1
ATOM 896 C CA . TYR A 1 112 ? 15.645 0.188 -6.044 1.00 70.94 112 TYR A CA 1
ATOM 897 C C . TYR A 1 112 ? 17.164 0.145 -5.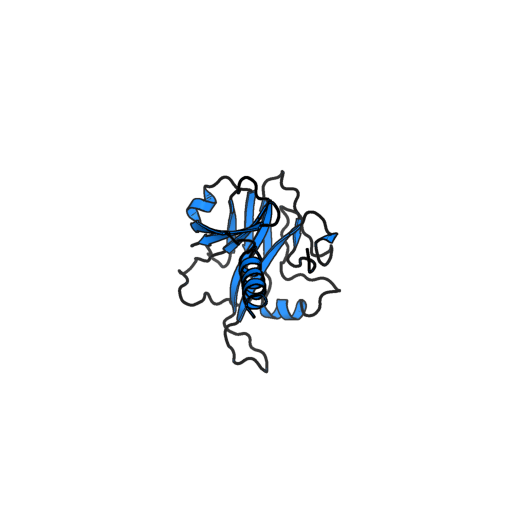977 1.00 70.94 112 TYR A C 1
ATOM 899 O O . TYR A 1 112 ? 17.717 1.036 -5.343 1.00 70.94 112 TYR A O 1
ATOM 907 N N . PRO A 1 113 ? 17.843 -0.832 -6.602 1.00 63.53 113 PRO A N 1
ATOM 908 C CA . PRO A 1 113 ? 19.287 -0.991 -6.471 1.00 63.53 113 PRO A CA 1
ATOM 909 C C . PRO A 1 113 ? 20.066 0.111 -7.185 1.00 63.53 113 PRO A C 1
ATOM 911 O O . PRO A 1 113 ? 21.155 0.453 -6.748 1.00 63.53 113 PRO A O 1
ATOM 914 N N . PHE A 1 114 ? 19.510 0.670 -8.264 1.00 56.78 114 PHE A N 1
ATOM 915 C CA . PHE A 1 114 ? 20.197 1.642 -9.104 1.00 56.78 114 PHE A CA 1
ATOM 916 C C . PHE A 1 114 ? 19.238 2.758 -9.498 1.00 56.78 114 PHE A C 1
ATOM 918 O O . PHE A 1 114 ? 18.532 2.674 -10.502 1.00 56.78 114 PHE A O 1
ATOM 925 N N . PHE A 1 115 ? 19.220 3.834 -8.718 1.00 54.69 115 PHE A N 1
ATOM 926 C CA . PHE A 1 115 ? 18.708 5.103 -9.218 1.00 54.69 115 PHE A CA 1
ATOM 927 C C . PHE A 1 115 ? 19.851 5.778 -9.983 1.00 54.69 115 PHE A C 1
ATOM 929 O O . PHE A 1 115 ? 20.617 6.553 -9.416 1.00 54.69 115 PHE A O 1
ATOM 936 N N . ARG A 1 116 ? 20.018 5.423 -11.266 1.00 51.91 116 ARG A N 1
ATOM 937 C CA . ARG A 1 116 ? 20.937 6.148 -12.152 1.00 51.91 116 ARG A CA 1
ATOM 938 C C . ARG A 1 116 ? 20.331 7.517 -12.425 1.00 51.91 116 ARG A C 1
ATOM 940 O O . ARG A 1 116 ? 19.463 7.655 -13.279 1.00 51.91 116 ARG A O 1
ATOM 947 N N . CYS A 1 117 ? 20.770 8.509 -11.670 1.00 52.78 117 CYS A N 1
ATOM 948 C CA . CYS A 1 117 ? 20.538 9.909 -11.977 1.00 52.78 117 CYS A CA 1
ATOM 949 C C . CYS A 1 117 ? 21.894 10.597 -12.062 1.00 52.78 117 CYS A C 1
ATOM 951 O O . CYS A 1 117 ? 22.831 10.176 -11.387 1.00 52.78 117 CYS A O 1
ATOM 953 N N . ASP A 1 118 ? 21.984 11.676 -12.836 1.00 54.56 118 ASP A N 1
ATOM 954 C CA . ASP A 1 118 ? 23.246 12.386 -13.094 1.00 54.56 118 ASP A CA 1
ATOM 955 C C . ASP A 1 118 ? 23.989 12.845 -11.823 1.00 54.56 118 ASP A C 1
ATOM 957 O O . ASP A 1 118 ? 25.172 13.164 -11.880 1.00 54.56 118 ASP A O 1
ATOM 961 N N . LYS A 1 119 ? 23.299 12.898 -10.676 1.00 56.50 119 LYS A N 1
ATOM 962 C CA . LYS A 1 119 ? 23.825 13.350 -9.377 1.00 56.50 119 LYS A CA 1
ATOM 963 C C . LYS A 1 119 ? 23.690 12.326 -8.246 1.00 56.50 119 LYS A C 1
ATOM 965 O O . LYS A 1 119 ? 23.887 12.683 -7.090 1.00 56.50 119 LYS A O 1
ATOM 970 N N . CYS A 1 120 ? 23.281 11.101 -8.549 1.00 56.78 120 CYS A N 1
ATOM 971 C CA . CYS A 1 120 ? 23.022 10.079 -7.546 1.00 56.78 120 CYS A CA 1
ATOM 972 C C . CYS A 1 120 ? 24.121 9.027 -7.657 1.00 56.78 120 CYS A C 1
ATOM 974 O O . CYS A 1 120 ? 24.269 8.436 -8.725 1.00 56.78 120 CYS A O 1
ATOM 976 N N . ASP A 1 121 ? 24.850 8.760 -6.572 1.00 58.22 121 ASP A N 1
ATOM 977 C CA . ASP A 1 121 ? 25.984 7.817 -6.513 1.00 58.22 121 ASP A CA 1
ATOM 978 C C . ASP A 1 121 ? 25.579 6.333 -6.661 1.00 58.22 121 ASP A C 1
ATOM 980 O O . ASP A 1 121 ? 26.196 5.434 -6.099 1.00 58.22 121 ASP A O 1
ATOM 984 N N . ASN A 1 122 ? 24.530 6.038 -7.437 1.00 61.00 122 ASN A N 1
ATOM 985 C CA . ASN A 1 122 ? 23.956 4.706 -7.619 1.00 61.00 122 ASN A CA 1
ATOM 986 C C . ASN A 1 122 ? 23.575 4.022 -6.294 1.00 61.00 122 ASN A C 1
ATOM 988 O O . ASN A 1 122 ? 23.478 2.797 -6.242 1.00 61.00 122 ASN A O 1
ATOM 992 N N . GLU A 1 123 ? 23.346 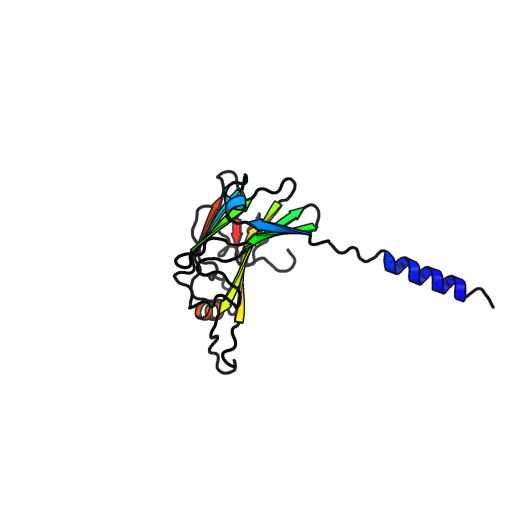4.795 -5.230 1.00 63.28 123 GLU A N 1
ATOM 993 C CA . GLU A 1 123 ? 22.918 4.249 -3.950 1.00 63.28 123 GLU A CA 1
ATOM 994 C C . GLU A 1 123 ? 21.492 3.697 -4.051 1.00 63.28 123 GLU A C 1
ATOM 996 O O . GLU A 1 123 ? 20.611 4.358 -4.629 1.00 63.28 123 GLU A O 1
ATOM 1001 N N . PRO A 1 124 ? 21.224 2.520 -3.457 1.00 69.06 124 PRO A N 1
ATOM 1002 C CA . PRO A 1 124 ? 19.882 1.991 -3.408 1.00 69.06 124 PRO A CA 1
ATOM 1003 C C . PRO A 1 124 ? 18.914 2.973 -2.749 1.00 69.06 124 PRO A C 1
ATOM 1005 O O . PRO A 1 124 ? 19.194 3.519 -1.686 1.00 69.06 124 PRO A O 1
ATOM 1008 N N . GLN A 1 125 ? 17.746 3.177 -3.352 1.00 72.25 125 GLN A N 1
ATOM 1009 C CA . GLN A 1 125 ? 16.726 4.081 -2.817 1.00 72.25 125 GLN A CA 1
ATOM 1010 C C . GLN A 1 125 ? 15.582 3.287 -2.197 1.00 72.25 125 GLN A C 1
ATOM 1012 O O . GLN A 1 125 ? 14.939 2.491 -2.887 1.00 72.25 125 GLN A O 1
ATOM 1017 N N . LEU A 1 126 ? 15.294 3.535 -0.916 1.00 77.88 126 LEU A N 1
ATOM 1018 C CA . LEU A 1 126 ? 14.100 3.009 -0.261 1.00 77.88 126 LEU A CA 1
ATOM 1019 C C . LEU A 1 126 ? 12.877 3.765 -0.779 1.00 77.88 126 LEU A C 1
ATOM 1021 O O . LEU A 1 126 ? 12.752 4.980 -0.619 1.00 77.88 126 LEU A O 1
ATOM 1025 N N . LYS A 1 127 ? 11.961 3.036 -1.402 1.00 83.12 127 LYS A N 1
ATOM 1026 C CA . LYS A 1 127 ? 10.670 3.533 -1.862 1.00 83.12 127 LYS A CA 1
ATOM 1027 C C . LYS A 1 127 ? 9.551 2.862 -1.095 1.00 83.12 127 LYS A C 1
ATOM 1029 O O . LYS A 1 127 ? 9.705 1.778 -0.533 1.00 83.12 127 LYS A O 1
ATOM 1034 N N . PHE A 1 128 ? 8.408 3.529 -1.111 1.00 85.38 128 PHE A N 1
ATOM 1035 C CA . PHE A 1 128 ? 7.190 3.049 -0.496 1.00 85.38 128 PHE A CA 1
ATOM 1036 C C . PHE A 1 128 ? 6.060 3.134 -1.510 1.00 85.38 128 PHE A C 1
ATOM 1038 O O . PHE A 1 128 ? 5.851 4.167 -2.140 1.00 85.38 128 PHE A O 1
ATOM 1045 N N . LEU A 1 129 ? 5.336 2.035 -1.656 1.00 91.25 129 LEU A N 1
ATOM 1046 C CA . LEU A 1 129 ? 4.066 1.982 -2.355 1.00 91.25 129 LEU A CA 1
ATOM 1047 C C . LEU A 1 129 ? 2.980 2.024 -1.291 1.00 91.25 129 LEU A C 1
ATOM 1049 O O . LEU A 1 129 ? 2.897 1.092 -0.495 1.00 91.25 129 LEU A O 1
ATOM 1053 N N . TYR A 1 130 ? 2.164 3.072 -1.294 1.00 93.06 130 TYR A N 1
ATOM 1054 C CA . TYR A 1 130 ? 1.019 3.206 -0.401 1.00 93.06 130 TYR A CA 1
ATOM 1055 C C . TYR A 1 130 ? -0.266 3.244 -1.214 1.00 93.06 130 TYR A C 1
ATOM 1057 O O . TYR A 1 130 ? -0.394 4.040 -2.138 1.00 93.06 130 TYR A O 1
ATOM 1065 N N . ILE A 1 131 ? -1.220 2.395 -0.844 1.00 96.62 131 ILE A N 1
ATOM 1066 C CA . ILE A 1 131 ? -2.583 2.400 -1.364 1.00 96.62 131 ILE A CA 1
ATOM 1067 C C . ILE A 1 131 ? -3.493 2.812 -0.217 1.00 96.62 131 ILE A C 1
ATOM 1069 O O . ILE A 1 131 ? -3.721 2.044 0.718 1.00 96.62 131 ILE A O 1
ATOM 1073 N N . ASN A 1 132 ? -3.984 4.041 -0.286 1.00 96.25 132 ASN A N 1
ATOM 1074 C CA . ASN A 1 132 ? -4.886 4.613 0.700 1.00 96.25 132 ASN A CA 1
ATOM 1075 C C . ASN A 1 132 ? -6.321 4.227 0.370 1.00 96.25 132 ASN A C 1
ATOM 1077 O O . ASN A 1 132 ? -6.678 4.062 -0.798 1.00 96.25 132 ASN A O 1
ATOM 1081 N N . ILE A 1 133 ? -7.140 4.109 1.406 1.00 95.94 133 ILE A N 1
ATOM 1082 C CA . ILE A 1 133 ? -8.568 3.855 1.295 1.00 95.94 133 ILE A CA 1
ATOM 1083 C C . ILE A 1 133 ? -9.313 5.113 1.706 1.00 95.94 133 ILE A C 1
ATOM 1085 O O . ILE A 1 133 ? -9.167 5.589 2.830 1.00 95.94 133 ILE A O 1
ATOM 1089 N N . VAL A 1 134 ? -10.136 5.609 0.792 1.00 95.06 134 VAL A N 1
ATOM 1090 C CA . VAL A 1 134 ? -10.923 6.830 0.958 1.00 95.06 134 VAL A CA 1
ATOM 1091 C C . VAL A 1 134 ? -12.411 6.536 0.854 1.00 95.06 134 VAL A C 1
ATOM 1093 O O . VAL A 1 134 ? -12.835 5.602 0.166 1.00 95.06 134 VAL A O 1
ATOM 1096 N N . LYS A 1 135 ? -13.225 7.334 1.545 1.00 91.25 135 LYS A N 1
ATOM 1097 C CA . LYS A 1 135 ? -14.694 7.228 1.491 1.00 91.25 135 LYS A CA 1
ATOM 1098 C C . LYS A 1 135 ? -15.310 8.140 0.437 1.00 91.25 135 LYS A C 1
ATOM 1100 O O . LYS A 1 135 ? -16.437 7.898 0.010 1.00 91.25 135 LYS A O 1
ATOM 1105 N N . SER A 1 136 ? -14.583 9.163 -0.003 1.00 91.25 136 SER A N 1
ATOM 1106 C CA . SER A 1 136 ? -15.001 10.071 -1.069 1.00 91.25 136 SER A CA 1
ATOM 1107 C C . SER A 1 136 ? -13.813 10.490 -1.934 1.00 91.25 136 SER A C 1
ATOM 1109 O O . SER A 1 136 ? -12.661 10.417 -1.514 1.00 91.25 136 SER A O 1
ATOM 1111 N N . VAL A 1 137 ? -14.100 10.945 -3.154 1.00 90.25 137 VAL A N 1
ATOM 1112 C CA . VAL A 1 137 ? -13.073 11.464 -4.075 1.00 90.25 137 VAL A CA 1
ATOM 1113 C C . VAL A 1 137 ? -12.398 12.737 -3.546 1.00 90.25 137 VAL A C 1
ATOM 1115 O O . VAL A 1 137 ? -11.253 12.995 -3.888 1.00 90.25 137 VAL A O 1
ATOM 1118 N N . ASP A 1 138 ? -13.063 13.490 -2.664 1.00 91.00 138 ASP A N 1
ATOM 1119 C CA . ASP A 1 138 ? -12.543 14.740 -2.083 1.00 91.00 138 ASP A CA 1
ATOM 1120 C C . ASP A 1 138 ? -11.436 14.519 -1.033 1.00 91.00 138 ASP A C 1
ATOM 1122 O O . ASP A 1 138 ? -10.771 15.471 -0.602 1.00 91.00 138 ASP A O 1
ATOM 1126 N N . GLU A 1 139 ? -11.265 13.275 -0.574 1.00 91.81 139 GLU A N 1
ATOM 1127 C CA . GLU A 1 139 ? -10.157 12.856 0.292 1.00 91.81 139 GLU A CA 1
ATOM 1128 C C . GLU A 1 139 ? -8.877 12.580 -0.516 1.00 91.81 139 GLU A C 1
ATOM 1130 O O . GLU A 1 139 ? -7.772 12.685 0.022 1.00 91.81 139 GLU A O 1
ATOM 1135 N N . ALA A 1 140 ? -9.006 12.264 -1.808 1.00 91.75 140 ALA A N 1
ATOM 1136 C CA . ALA A 1 140 ? -7.878 12.105 -2.716 1.00 91.75 140 ALA A CA 1
ATOM 1137 C C . ALA A 1 140 ? -7.414 13.465 -3.260 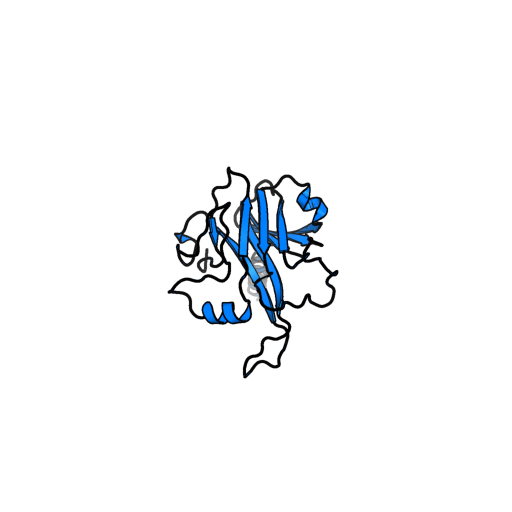1.00 91.75 140 ALA A C 1
ATOM 1139 O O . ALA A 1 140 ? -8.141 14.460 -3.233 1.00 91.75 140 ALA A O 1
ATOM 1140 N N . TRP A 1 141 ? -6.189 13.514 -3.784 1.00 90.06 141 TRP A N 1
ATOM 1141 C CA . TRP A 1 141 ? -5.710 14.676 -4.539 1.00 90.06 141 TRP A CA 1
ATOM 1142 C C . TRP A 1 141 ? -6.621 15.004 -5.724 1.00 90.06 141 TRP A C 1
ATOM 1144 O O . TRP A 1 141 ? -6.846 16.175 -6.028 1.00 90.06 141 TRP A O 1
ATOM 1154 N N . CYS A 1 142 ? -7.122 13.966 -6.390 1.00 88.81 142 CYS A N 1
ATOM 1155 C CA . CYS A 1 142 ? -7.859 14.072 -7.636 1.00 88.81 142 CYS A CA 1
ATOM 1156 C C . CYS A 1 142 ? -8.697 12.809 -7.881 1.00 88.81 142 CYS A C 1
ATOM 1158 O O . CYS A 1 142 ? -8.345 11.702 -7.457 1.00 88.81 142 CYS A O 1
ATOM 1160 N N . SER A 1 143 ? -9.831 12.974 -8.561 1.00 89.81 143 SER A N 1
ATOM 1161 C CA . SER A 1 143 ? -10.804 11.898 -8.763 1.00 89.81 143 SER A CA 1
ATOM 1162 C C . SER A 1 143 ? -10.334 10.864 -9.788 1.00 89.81 143 SER A C 1
ATOM 1164 O O . SER A 1 143 ? -10.712 9.699 -9.680 1.00 89.81 143 SER A O 1
ATOM 1166 N N . GLU A 1 144 ? -9.474 11.246 -10.737 1.00 90.50 144 GLU A N 1
ATOM 1167 C CA . GLU A 1 144 ? -8.969 10.366 -11.799 1.00 90.50 144 GLU A CA 1
ATOM 1168 C C . GLU A 1 144 ? -8.069 9.248 -11.262 1.00 90.50 144 GLU A C 1
ATOM 1170 O O . GLU A 1 144 ? -7.968 8.192 -11.878 1.00 90.50 144 GLU A O 1
ATOM 1175 N N . THR A 1 145 ? -7.461 9.455 -10.090 1.00 92.69 145 THR A N 1
ATOM 1176 C CA . THR A 1 145 ? -6.617 8.462 -9.403 1.00 92.69 145 THR A CA 1
ATOM 1177 C C . THR A 1 145 ? -7.326 7.832 -8.202 1.00 92.69 145 THR A C 1
ATOM 1179 O O . THR A 1 145 ? -6.694 7.357 -7.255 1.00 92.69 145 THR A O 1
ATOM 1182 N N . THR A 1 146 ? -8.663 7.837 -8.231 1.00 95.38 146 THR A N 1
ATOM 1183 C CA . THR A 1 146 ? -9.519 7.151 -7.263 1.00 95.38 146 THR A CA 1
ATOM 1184 C C . THR A 1 146 ? -10.209 5.964 -7.931 1.00 95.38 146 THR A C 1
ATOM 1186 O O . THR A 1 146 ? -10.981 6.107 -8.878 1.00 95.38 146 THR A O 1
ATOM 1189 N N . TYR A 1 147 ? -9.959 4.768 -7.410 1.00 95.88 147 TYR A N 1
ATOM 1190 C CA . TYR A 1 147 ? -10.347 3.507 -8.030 1.00 95.88 147 TYR A CA 1
ATOM 1191 C C . TYR A 1 147 ? -11.323 2.726 -7.156 1.00 95.88 147 TYR A C 1
ATOM 1193 O O . TYR A 1 147 ? -11.279 2.772 -5.928 1.00 95.88 147 TYR A O 1
ATOM 1201 N N . LYS A 1 148 ? -12.225 1.979 -7.792 1.00 93.56 148 LYS A N 1
ATOM 1202 C CA . LYS A 1 148 ? -13.187 1.118 -7.093 1.00 93.56 148 LYS A CA 1
ATOM 1203 C C . LYS A 1 148 ? -12.587 -0.258 -6.813 1.00 93.56 148 LYS A C 1
ATOM 1205 O O . LYS A 1 148 ? -11.677 -0.700 -7.508 1.00 93.56 148 LYS A O 1
ATOM 1210 N N . ASN A 1 149 ? -13.155 -0.949 -5.829 1.00 95.00 149 ASN A N 1
ATOM 1211 C CA . ASN A 1 149 ? -12.888 -2.366 -5.588 1.00 95.00 149 ASN A CA 1
ATOM 1212 C C . ASN A 1 149 ? -13.137 -3.212 -6.857 1.00 95.00 149 ASN A C 1
ATOM 1214 O O . ASN A 1 149 ? -13.974 -2.841 -7.685 1.00 95.00 149 ASN A O 1
ATOM 1218 N N . LEU A 1 150 ? -12.436 -4.343 -6.997 1.00 93.31 150 LEU A N 1
ATOM 1219 C CA . LEU A 1 150 ? -12.521 -5.282 -8.132 1.00 93.31 150 LEU A CA 1
ATOM 1220 C C . LEU A 1 150 ? -12.063 -4.718 -9.487 1.00 93.31 150 LEU A C 1
ATOM 1222 O O . LEU A 1 150 ? -12.338 -5.303 -10.535 1.00 93.31 150 LEU A O 1
ATOM 1226 N N . ARG A 1 151 ? -11.378 -3.570 -9.500 1.00 93.69 151 ARG A N 1
ATOM 1227 C CA . ARG A 1 151 ? -10.796 -2.990 -10.714 1.00 93.69 151 ARG A CA 1
ATOM 1228 C C . ARG A 1 151 ? -9.292 -2.875 -10.569 1.00 93.69 151 ARG A C 1
ATOM 1230 O O . ARG A 1 151 ? -8.808 -2.306 -9.596 1.00 93.69 151 ARG A O 1
ATOM 1237 N N . SER A 1 152 ? -8.574 -3.390 -11.563 1.00 97.25 152 SER A N 1
ATOM 1238 C CA . SER A 1 152 ? -7.138 -3.165 -11.666 1.00 97.25 152 SER A CA 1
ATOM 1239 C C . SER A 1 152 ? -6.858 -1.710 -12.040 1.00 97.25 152 SER A C 1
ATOM 1241 O O . SER A 1 152 ? -7.557 -1.140 -12.878 1.00 97.25 152 SER A O 1
ATOM 1243 N N . PHE A 1 153 ? -5.810 -1.137 -11.464 1.00 97.00 153 PHE A N 1
ATOM 1244 C CA . PHE A 1 153 ? -5.290 0.189 -11.798 1.00 97.00 153 PHE A CA 1
ATOM 1245 C C . PHE A 1 153 ? -3.775 0.229 -11.616 1.00 97.00 153 PHE A C 1
ATOM 1247 O O . PHE A 1 153 ? -3.215 -0.654 -10.970 1.00 97.00 153 PHE A O 1
ATOM 1254 N N . ASN A 1 154 ? -3.096 1.233 -12.167 1.00 96.50 154 ASN A N 1
ATOM 1255 C CA . ASN A 1 154 ? -1.671 1.421 -11.920 1.00 96.50 154 ASN A CA 1
ATOM 1256 C C . ASN A 1 154 ? -1.470 2.429 -10.784 1.00 96.50 154 ASN A C 1
ATOM 1258 O O . ASN A 1 154 ? -1.954 3.557 -10.844 1.00 96.50 154 ASN A O 1
ATOM 1262 N N . ALA A 1 155 ? -0.742 2.037 -9.740 1.00 94.44 155 ALA A N 1
ATOM 1263 C CA . ALA A 1 155 ? -0.448 2.921 -8.611 1.00 94.44 155 ALA A CA 1
ATOM 1264 C C . ALA A 1 155 ? 0.454 4.109 -8.976 1.00 94.44 155 ALA A C 1
ATOM 1266 O O . ALA A 1 155 ? 0.592 5.033 -8.179 1.00 94.44 155 ALA A O 1
ATOM 1267 N N . MET A 1 156 ? 1.076 4.067 -10.156 1.00 92.56 156 MET A N 1
ATOM 1268 C CA . MET A 1 156 ? 1.935 5.130 -10.672 1.00 92.56 156 MET A CA 1
ATOM 1269 C C . MET A 1 156 ? 1.198 6.111 -11.590 1.00 92.56 156 MET A C 1
ATOM 1271 O O . MET A 1 156 ? 1.822 7.039 -12.105 1.00 92.56 156 MET A O 1
ATOM 1275 N N . ASP A 1 157 ? -0.104 5.916 -11.824 1.00 92.44 157 ASP A N 1
ATOM 1276 C CA . ASP A 1 157 ? -0.925 6.867 -12.574 1.00 92.44 157 ASP A CA 1
ATOM 1277 C C . ASP A 1 157 ? -1.234 8.082 -11.705 1.00 92.44 157 ASP A C 1
ATOM 1279 O O . ASP A 1 157 ? -1.901 7.943 -10.684 1.00 92.44 157 ASP A O 1
ATOM 1283 N N . GLY A 1 158 ? -0.776 9.261 -12.132 1.00 89.94 158 GLY A N 1
ATOM 1284 C CA . GLY A 1 158 ? -1.044 10.553 -11.497 1.00 89.94 158 GLY A CA 1
ATOM 1285 C C . GLY A 1 158 ? -2.141 11.354 -12.180 1.00 89.94 158 GLY A C 1
ATOM 1286 O O . GLY A 1 158 ? -2.725 10.937 -13.176 1.00 89.94 158 GLY A O 1
ATOM 1287 N N . CYS A 1 159 ? -2.377 12.553 -11.658 1.00 87.94 159 CYS A N 1
ATOM 1288 C CA . CYS A 1 159 ? -3.254 13.543 -12.272 1.00 87.94 159 CYS A CA 1
ATOM 1289 C C . CYS A 1 159 ? -2.496 14.816 -12.642 1.00 87.94 159 CYS A C 1
ATOM 1291 O O . CYS A 1 159 ? -1.383 15.058 -12.179 1.00 87.94 159 CYS A O 1
ATOM 1293 N N . SER A 1 160 ? -3.126 15.648 -13.470 1.00 82.62 160 SER A N 1
ATOM 1294 C CA . SER A 1 160 ? -2.524 16.843 -14.076 1.00 82.62 160 SER A CA 1
ATOM 1295 C C . SER A 1 160 ? -1.989 17.868 -13.071 1.00 82.62 160 SER A C 1
ATOM 1297 O O . SER A 1 160 ? -1.069 18.615 -13.388 1.00 82.62 160 SER A O 1
ATOM 1299 N N . GLN A 1 161 ? -2.542 17.905 -11.856 1.00 81.19 161 GLN A N 1
ATOM 1300 C CA . GLN A 1 161 ? -2.099 18.809 -10.789 1.00 81.19 161 GLN A CA 1
ATOM 1301 C C . GLN A 1 161 ? -0.830 18.319 -10.074 1.00 81.19 161 GLN A C 1
ATOM 1303 O O . GLN A 1 161 ? -0.215 19.076 -9.323 1.00 81.19 161 GLN A O 1
ATOM 1308 N N . MET A 1 162 ? -0.438 17.059 -10.280 1.00 86.62 162 MET A N 1
ATOM 1309 C CA . MET A 1 162 ? 0.714 16.453 -9.625 1.00 86.62 162 MET A CA 1
ATOM 1310 C C . MET A 1 162 ? 1.956 16.541 -10.504 1.00 86.62 162 MET A C 1
ATOM 1312 O O . MET A 1 162 ? 1.989 16.058 -11.633 1.00 86.62 162 MET A O 1
ATOM 1316 N N . VAL A 1 163 ? 3.020 17.113 -9.948 1.00 85.62 163 VAL A N 1
ATOM 1317 C CA . VAL A 1 163 ? 4.306 17.261 -10.634 1.00 85.62 163 VAL A CA 1
ATOM 1318 C C . VAL A 1 163 ? 5.212 16.069 -10.321 1.00 85.62 163 VAL A C 1
ATOM 1320 O O . VAL A 1 163 ? 5.237 15.571 -9.198 1.00 85.62 163 VAL A O 1
ATOM 1323 N N . GLY A 1 164 ? 5.980 15.617 -11.316 1.00 84.88 164 GLY A N 1
ATOM 1324 C CA . GLY A 1 164 ? 7.008 14.583 -11.146 1.00 84.88 164 GLY A CA 1
ATOM 1325 C C . GLY A 1 164 ? 6.495 13.141 -11.163 1.00 84.88 164 GLY A C 1
ATOM 1326 O O . GLY A 1 164 ? 7.295 12.222 -10.989 1.00 84.88 164 GLY A O 1
ATOM 1327 N N . VAL A 1 165 ? 5.197 12.914 -11.402 1.00 87.75 165 VAL A N 1
ATOM 1328 C CA . VAL A 1 165 ? 4.636 11.553 -11.461 1.00 87.75 165 VAL A CA 1
ATOM 1329 C C . VAL A 1 165 ? 5.222 10.754 -12.620 1.00 87.75 165 VAL A C 1
ATOM 1331 O O . VAL A 1 165 ? 5.656 9.626 -12.412 1.00 87.75 165 VAL A O 1
ATOM 1334 N N . GLU A 1 166 ? 5.313 11.343 -13.814 1.00 85.94 166 GLU A N 1
ATOM 1335 C CA . GLU A 1 166 ? 5.923 10.679 -14.972 1.00 85.94 166 GLU A CA 1
ATOM 1336 C C . GLU A 1 166 ? 7.377 10.284 -14.700 1.00 85.94 166 GLU A C 1
ATOM 1338 O O . GLU A 1 166 ? 7.786 9.168 -15.010 1.00 85.94 166 GLU A O 1
ATOM 1343 N N . GLU A 1 167 ? 8.148 11.159 -14.050 1.00 83.50 167 GLU A N 1
ATOM 1344 C CA . GLU A 1 167 ? 9.544 10.879 -13.708 1.00 83.50 167 GLU A CA 1
ATOM 1345 C C . GLU A 1 167 ? 9.651 9.773 -12.648 1.00 83.50 167 GLU A C 1
ATOM 1347 O O . GLU A 1 167 ? 10.454 8.849 -12.772 1.00 83.50 167 GLU A O 1
ATOM 1352 N N . SER A 1 168 ? 8.771 9.800 -11.644 1.00 82.69 168 SER A N 1
ATOM 1353 C CA . SER A 1 168 ? 8.655 8.733 -10.646 1.00 82.69 168 SER A CA 1
ATOM 1354 C C . SER A 1 168 ? 8.270 7.391 -11.279 1.00 82.69 168 SER A C 1
ATOM 1356 O O . SER A 1 168 ?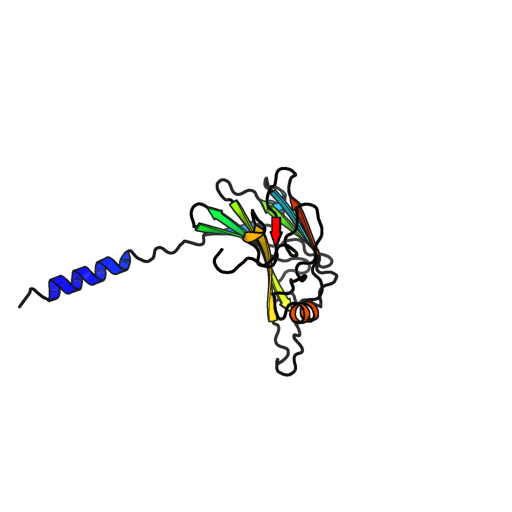 8.805 6.346 -10.900 1.00 82.69 168 SER A O 1
ATOM 1358 N N . ARG A 1 169 ? 7.383 7.407 -12.282 1.00 87.25 169 ARG A N 1
ATOM 1359 C CA . ARG A 1 169 ? 6.963 6.226 -13.044 1.00 87.25 169 ARG A CA 1
ATOM 1360 C C . ARG A 1 169 ? 8.087 5.685 -13.921 1.00 87.25 169 ARG A C 1
ATOM 1362 O O . ARG A 1 169 ? 8.270 4.477 -13.949 1.00 87.25 169 ARG A O 1
ATOM 1369 N N . LYS A 1 170 ? 8.902 6.530 -14.562 1.00 84.50 170 LYS A N 1
ATOM 1370 C CA . LYS A 1 170 ? 10.102 6.075 -15.297 1.00 84.50 170 LYS A CA 1
ATOM 1371 C C . LYS A 1 170 ? 11.078 5.321 -14.398 1.00 84.50 170 LYS A C 1
ATOM 1373 O O . LYS A 1 170 ? 11.729 4.389 -14.853 1.00 84.50 170 LYS A O 1
ATOM 1378 N N . VAL A 1 171 ? 11.170 5.721 -13.132 1.00 79.00 171 VAL A N 1
ATOM 1379 C CA . VAL A 1 171 ? 12.059 5.112 -12.134 1.00 79.00 171 VAL A CA 1
ATOM 1380 C C . VAL A 1 171 ? 11.468 3.830 -11.570 1.00 79.00 171 VAL A C 1
ATOM 1382 O O . VAL A 1 171 ? 12.164 2.824 -11.454 1.00 79.00 171 VAL A O 1
ATOM 1385 N N . THR A 1 172 ? 10.192 3.868 -11.204 1.00 84.69 172 THR A N 1
ATOM 1386 C CA . THR A 1 172 ? 9.525 2.755 -10.524 1.00 84.69 172 THR A CA 1
ATOM 1387 C C . THR A 1 172 ? 9.111 1.669 -11.521 1.00 84.69 172 THR A C 1
ATOM 1389 O O . THR A 1 172 ? 9.136 0.481 -11.203 1.00 84.69 172 THR A O 1
ATOM 1392 N N . GLY A 1 173 ? 8.793 2.055 -12.753 1.00 88.88 173 GLY A N 1
ATOM 1393 C CA . GLY A 1 173 ? 8.003 1.266 -13.690 1.00 88.88 173 GLY A CA 1
ATOM 1394 C C . GLY A 1 173 ? 6.542 1.185 -13.244 1.00 88.88 173 GLY A C 1
ATOM 1395 O O . GLY A 1 173 ? 6.104 1.946 -12.382 1.00 88.88 173 GLY A O 1
ATOM 1396 N N . ASP A 1 174 ? 5.792 0.251 -13.816 1.00 93.69 174 ASP A N 1
ATOM 1397 C CA . ASP A 1 174 ? 4.361 0.112 -13.550 1.00 93.69 174 ASP A CA 1
ATOM 1398 C C . ASP A 1 174 ? 4.083 -0.892 -12.433 1.00 93.69 174 ASP A C 1
ATOM 1400 O O . ASP A 1 174 ? 4.598 -2.012 -12.440 1.00 93.69 174 ASP A O 1
ATOM 1404 N N . VAL A 1 175 ? 3.224 -0.505 -11.486 1.00 94.81 175 VAL A N 1
ATOM 1405 C CA . VAL A 1 175 ? 2.767 -1.392 -10.413 1.00 94.81 175 VAL A CA 1
ATOM 1406 C C . VAL A 1 175 ? 1.255 -1.494 -10.475 1.00 94.81 175 VAL A C 1
ATOM 1408 O O . VAL A 1 175 ? 0.539 -0.554 -10.124 1.00 94.81 175 VAL A O 1
ATOM 1411 N N . LEU A 1 176 ? 0.765 -2.650 -10.916 1.00 97.62 176 LEU A N 1
ATOM 1412 C CA . LEU A 1 176 ? -0.668 -2.879 -11.035 1.00 97.62 176 LEU A CA 1
ATOM 1413 C C . LEU A 1 176 ? -1.242 -3.324 -9.693 1.00 97.62 176 LEU A C 1
ATOM 1415 O O . LEU A 1 176 ? -0.733 -4.236 -9.042 1.00 97.62 176 LEU A O 1
ATOM 1419 N N . ILE A 1 177 ? -2.328 -2.680 -9.296 1.00 98.06 177 ILE A N 1
ATOM 1420 C CA . ILE A 1 177 ? -3.050 -2.928 -8.059 1.00 98.06 177 ILE A CA 1
ATOM 1421 C C . ILE A 1 177 ? -4.426 -3.445 -8.417 1.00 98.06 177 ILE A C 1
ATOM 1423 O O . ILE A 1 177 ? -5.163 -2.780 -9.136 1.00 98.06 177 ILE A O 1
ATOM 1427 N N . THR A 1 178 ? -4.789 -4.613 -7.899 1.00 98.00 178 THR A N 1
ATOM 1428 C CA . THR A 1 178 ? -6.148 -5.153 -8.023 1.00 98.00 178 THR A CA 1
ATOM 1429 C C . THR A 1 178 ? -6.703 -5.434 -6.633 1.00 98.00 178 THR A C 1
ATOM 1431 O O . THR A 1 178 ? -6.307 -6.421 -6.002 1.00 98.00 178 THR A O 1
ATOM 1434 N N . PRO A 1 179 ? -7.581 -4.565 -6.111 1.00 97.75 179 PRO A N 1
ATOM 1435 C CA . PRO A 1 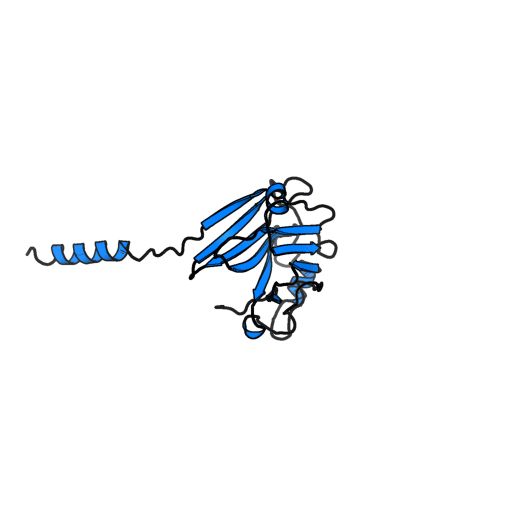179 ? -8.293 -4.835 -4.876 1.00 97.75 179 PRO A CA 1
ATOM 1436 C C . PRO A 1 179 ? -9.355 -5.910 -5.090 1.00 97.75 179 PRO A C 1
ATOM 1438 O O . PRO A 1 179 ? -10.163 -5.817 -6.008 1.00 97.75 179 PRO A O 1
ATOM 1441 N N . GLU A 1 180 ? -9.355 -6.906 -4.215 1.00 97.12 180 GLU A N 1
ATOM 1442 C CA . GLU A 1 180 ? -10.257 -8.060 -4.210 1.00 97.12 180 GLU A CA 1
ATOM 1443 C C . GLU A 1 180 ? -10.897 -8.160 -2.820 1.00 97.12 180 GLU A C 1
ATOM 1445 O O . GLU A 1 180 ? -10.759 -9.155 -2.095 1.00 97.12 180 GLU A O 1
ATOM 1450 N N . LEU A 1 181 ? -11.516 -7.055 -2.388 1.00 95.88 181 LEU A N 1
ATOM 1451 C CA . LEU A 1 181 ? -12.235 -7.006 -1.118 1.00 95.88 181 LEU A CA 1
ATOM 1452 C C . LEU A 1 181 ? -13.659 -7.541 -1.285 1.00 95.88 181 LEU A C 1
ATOM 1454 O O . LEU A 1 181 ? -14.219 -7.540 -2.382 1.00 95.88 181 LEU A O 1
ATOM 1458 N N . LYS A 1 182 ? -14.255 -7.990 -0.181 1.00 93.38 182 LYS A N 1
ATOM 1459 C CA . LYS A 1 182 ? -15.636 -8.484 -0.131 1.00 93.38 182 LYS A CA 1
ATOM 1460 C C . LYS A 1 182 ? -16.623 -7.447 -0.681 1.00 93.38 182 LYS A C 1
ATOM 1462 O O . LYS A 1 182 ? -16.390 -6.241 -0.614 1.00 93.38 182 LYS A O 1
ATOM 1467 N N . SER A 1 183 ? -17.734 -7.934 -1.235 1.00 80.19 183 SER A N 1
ATOM 1468 C CA . SER A 1 183 ? -18.697 -7.139 -2.012 1.00 80.19 183 SER A CA 1
ATOM 1469 C C . SER A 1 183 ? -19.381 -6.013 -1.234 1.00 80.19 183 SER A C 1
ATOM 1471 O O . SER A 1 183 ? -19.909 -5.088 -1.841 1.00 80.19 183 SER A O 1
ATOM 1473 N N . ASP A 1 184 ? -19.399 -6.088 0.094 1.00 84.81 184 ASP A N 1
ATOM 1474 C CA . ASP A 1 184 ? -19.969 -5.077 0.982 1.00 84.81 184 ASP A CA 1
ATOM 1475 C C . ASP A 1 184 ? -19.016 -3.902 1.265 1.00 84.81 184 ASP A C 1
ATOM 1477 O O . ASP A 1 184 ? -19.447 -2.885 1.813 1.00 84.81 184 ASP A O 1
ATOM 1481 N N . PHE A 1 185 ? -17.745 -3.985 0.857 1.00 91.06 185 PHE A N 1
ATOM 1482 C CA . PHE A 1 185 ? -16.768 -2.921 1.064 1.00 91.06 185 PHE A CA 1
ATOM 1483 C C . PHE A 1 185 ? -17.096 -1.660 0.246 1.00 91.06 185 PHE A C 1
ATOM 1485 O O . PHE A 1 185 ? -17.107 -1.684 -0.983 1.00 91.06 185 PHE A O 1
ATOM 1492 N N . GLN A 1 186 ? -17.312 -0.538 0.939 1.00 85.81 186 GLN A N 1
ATOM 1493 C CA . GLN A 1 186 ? -17.730 0.742 0.339 1.00 85.81 186 GLN A CA 1
ATOM 1494 C C . GLN A 1 186 ? -16.579 1.727 0.063 1.00 85.81 186 GLN A C 1
ATOM 1496 O O . GLN A 1 186 ? -16.823 2.840 -0.394 1.00 85.81 186 GLN A O 1
ATOM 1501 N N . GLY A 1 187 ? -15.331 1.367 0.376 1.00 91.50 187 GLY A N 1
ATOM 1502 C CA . GLY A 1 187 ? -14.182 2.250 0.168 1.00 91.50 187 GLY A CA 1
ATOM 1503 C C . GLY A 1 187 ? -13.699 2.286 -1.284 1.00 91.50 187 GLY A C 1
ATOM 1504 O O . GLY A 1 187 ? -13.900 1.348 -2.060 1.00 91.50 187 GLY A O 1
ATOM 1505 N N . MET A 1 188 ? -13.010 3.369 -1.628 1.00 95.50 188 MET A N 1
ATOM 1506 C CA . MET A 1 188 ? -12.243 3.519 -2.864 1.00 95.50 188 MET A CA 1
ATOM 1507 C C . MET A 1 188 ? -10.750 3.551 -2.546 1.00 95.50 188 MET A C 1
ATOM 1509 O O . MET A 1 188 ? -10.363 3.762 -1.401 1.00 95.50 188 MET A O 1
ATOM 1513 N N . PHE A 1 189 ? -9.916 3.345 -3.556 1.00 96.75 189 PHE A N 1
ATOM 1514 C CA . PHE A 1 189 ? -8.470 3.226 -3.422 1.00 96.75 189 PHE A CA 1
ATOM 1515 C C . PHE A 1 189 ? -7.776 4.363 -4.155 1.00 96.75 189 PHE A C 1
ATOM 1517 O O . PHE A 1 189 ? -8.156 4.690 -5.276 1.00 96.75 189 PHE A O 1
ATOM 1524 N N . THR A 1 190 ? -6.739 4.936 -3.558 1.00 96.00 190 THR A N 1
ATOM 1525 C CA . THR A 1 190 ? -5.909 5.942 -4.225 1.00 96.00 190 THR A CA 1
ATOM 1526 C C . THR A 1 190 ? -4.453 5.859 -3.765 1.00 96.00 190 THR A C 1
ATOM 1528 O O . THR A 1 190 ? -4.191 5.684 -2.570 1.00 96.00 190 THR A O 1
ATOM 1531 N N . PRO A 1 191 ? -3.477 6.008 -4.674 1.00 93.00 191 PRO A N 1
ATOM 1532 C CA . PRO A 1 191 ? -2.085 6.204 -4.286 1.00 93.00 191 PRO A CA 1
ATOM 1533 C C . PRO A 1 191 ? -1.811 7.606 -3.703 1.00 93.00 191 PRO A C 1
ATOM 1535 O O . PRO A 1 191 ? -0.790 7.793 -3.044 1.00 93.00 191 PRO A O 1
ATOM 1538 N N . TYR A 1 192 ? -2.716 8.583 -3.875 1.00 91.31 192 TYR A N 1
ATOM 1539 C CA . TYR A 1 192 ? -2.451 9.994 -3.565 1.00 91.31 192 TYR A CA 1
ATOM 1540 C C . TYR A 1 192 ? -3.518 10.617 -2.658 1.00 91.31 192 TYR A C 1
ATOM 1542 O O . TYR A 1 192 ? -4.445 11.294 -3.108 1.00 91.31 192 TYR A O 1
ATOM 1550 N N . LEU A 1 193 ? -3.356 10.427 -1.347 1.00 90.19 193 LEU A N 1
ATOM 1551 C CA . LEU A 1 193 ? -4.178 11.097 -0.338 1.00 90.19 193 LEU A CA 1
ATOM 1552 C C . LEU A 1 193 ? -3.883 12.607 -0.308 1.00 90.19 193 LEU A C 1
ATOM 1554 O O . LEU A 1 193 ? -2.724 13.025 -0.394 1.00 90.19 193 LEU A O 1
ATOM 1558 N N . LYS A 1 194 ? -4.922 13.434 -0.166 1.00 88.19 194 LYS A N 1
ATOM 1559 C CA . LYS A 1 194 ? -4.759 14.884 -0.021 1.00 88.19 194 LYS A CA 1
ATOM 1560 C C . LYS A 1 194 ? -4.052 15.212 1.308 1.00 88.19 194 LYS A C 1
ATOM 1562 O O . LYS A 1 194 ? -4.429 14.651 2.337 1.00 88.19 194 LYS A O 1
ATOM 1567 N N . PRO A 1 195 ? -3.064 16.130 1.339 1.00 82.75 195 PRO A N 1
ATOM 1568 C CA . PRO A 1 195 ? -2.359 16.478 2.567 1.00 82.75 195 PRO A CA 1
ATOM 1569 C C . PRO A 1 195 ? -3.315 16.961 3.663 1.00 82.75 195 PRO A C 1
ATOM 1571 O O . PRO A 1 195 ? -4.233 17.739 3.396 1.00 82.75 195 PRO A O 1
ATOM 1574 N N . GLY A 1 196 ? -3.076 16.514 4.898 1.00 78.56 196 GLY A N 1
ATOM 1575 C CA . GLY A 1 196 ? -3.872 16.889 6.071 1.00 78.56 196 GLY A CA 1
ATOM 1576 C C . GLY A 1 196 ? -5.201 16.139 6.237 1.00 78.56 196 GLY A C 1
ATOM 1577 O O . GLY A 1 196 ? -6.000 16.542 7.083 1.00 78.56 196 GLY A O 1
ATOM 1578 N N . ARG A 1 197 ? -5.456 15.089 5.447 1.00 66.50 197 ARG A N 1
ATOM 1579 C CA . ARG A 1 197 ? -6.596 14.174 5.627 1.00 66.50 197 ARG A CA 1
ATOM 1580 C C . ARG A 1 197 ? -6.214 12.921 6.410 1.00 66.50 197 ARG A C 1
ATOM 1582 O O . ARG A 1 197 ? -5.064 12.460 6.252 1.00 66.50 197 ARG A O 1
#

Nearest PDB structures (foldseek):
  6rpt-assembly3_C  TM=4.111E-01  e=6.799E-01  Homo sapiens
  3pvm-assembly2_C  TM=2.951E-01  e=1.417E+00  Homo sapiens
  5hcd-assembly1_B  TM=3.484E-01  e=8.637E+00  Homo sapiens
  3prx-assembly2_C  TM=3.355E-01  e=9.139E+00  Homo sapiens
  5i5k-assembly1_B  TM=2.278E-01  e=6.512E+00  Homo sapiens

Sequence (197 aa):
MPSILARLSVCIILSLFMVSCSGSFDKTIDYQDAKQMPGYGYIVMDFRLANEMAYGNGYIPGKTNYTISYKNKGDIFFVDIQHADFRNRILKAYIPYMKGYTLIGIGRSYWYPFFRCDKCDNEPQLKFLYINIVKSVDEAWCSETTYKNLRSFNAMDGCSQMVGVEESRKVTGDVLITPELKSDFQGMFTPYLKPGR

Secondary structure (DSSP, 8-state):
--TTHHHHHHHHHHGGG-------EEEEEEHHHHHHS-EEEEEEEE-TTBPP-B--TTPPTTEEEEEEEEEETTEEEEEEEEEEEEETTEEEEEEE--TT-EEEEEEEEEEES----TT--S--EEEEEEEEEESSGGGBS-GGG-EETT--EETT---TT-SSHHHHHHHHB--EEEEEE-TT---EEES-BPTT-

Mean predicted aligned error: 11.63 Å

Foldseek 3Di:
DPPPVVVVVVVVVVVVPPPPPLDAAEAEDEQVVLVVAAFQFWKKKAQLQWDDFDDDPPDDPQFFKKKWWKDAPHHIYIYIYGRFGQPSNIGTGRGHDDPRIHTFKMKGKTWDQAPPDPPDPRHIDIDMQMKTWDLDQVQFPGNVQKADAQDKDWLLDDDPVDPCSVVVCVNTGTIIMHHDGDPPDNIIIGSGGDPPD

Radius of gyration: 20.96 Å; Cα contacts (8 Å, |Δi|>4): 385; chains: 1; bounding box: 46×53×66 Å